Protein AF-A0A3D1P2K5-F1 (afdb_monomer_lite)

Secondary structure (DSSP, 8-state):
-HHHHHHHHHHHHHHHHHHHHHHHHHHHHHHHT-S-TTGGGSHHHHHHHHHHHHHHHHHHHHHHHHHHHHTS-TT-HHHHHHHHHHHHHHHHHHHHHHHHHHHHHHHHTT--------EEEEEE-TTSPEEEEEESS-S-EEEEEEETTEEEEPEEETTEEEEEEE---SSS-GGGPEEEEEETTSPEEE---------TT-S---------S----------PPP-------

Sequence (233 aa):
MANLKEAVKLTAGSVLTVGIAGFIGIFLYKFAQNPDLAWLSGIEPGRALLMVVIVAATVGYGGILLNRAMGVETGKADEFEKQFRMGREIFLVFTGICGTVVGFYFGTSSQAPSNTAVGVTTTVAADGAIAATLAGGTPPYKVELIKGSVRLPFVANPNDASQFTLAADGKHCPTDYGFEVTGADGKKYAAAAPRLSLPDDHKWKCPELPAVAGSSSPTPSGQAAPGNGAARQ

Foldseek 3Di:
DVVVVLVVLVVVLVCVLCVLVVVVVVVVVVVVPPPVCVVVVDLVVVLVVLVVVVVSVLCNLVSVLVSVLSNPPPDCPVVNVVVVVVSVVVSVVVVVVSVVVNCVSVVVVVPPPPLPQFEWDWDQDPQRKIKIFTDDDDDDKWKWWDDPPDTFTWDADPVDNRITIGHDPLPDDSQRTAIWMAHPVRDTRRHPDDRDDDDPNYSHPDDDDPPPPDDPDPDDDDDDDDDDDDDDD

Radius of gyration: 36.4 Å; chains: 1; bounding box: 80×92×91 Å

pLDDT: mean 70.5, std 13.31, range [42.19, 92.31]

Structure (mmCIF, N/CA/C/O backbone):
data_AF-A0A3D1P2K5-F1
#
_entry.id   AF-A0A3D1P2K5-F1
#
loop_
_atom_site.group_PDB
_atom_site.id
_atom_site.type_symbol
_atom_site.label_atom_id
_atom_site.label_alt_id
_atom_site.label_comp_id
_atom_site.label_asym_id
_atom_site.label_entity_id
_atom_site.label_seq_id
_atom_site.pdbx_PDB_ins_code
_atom_site.Cartn_x
_atom_site.Cartn_y
_atom_site.Cartn_z
_atom_site.occupancy
_atom_site.B_iso_or_equiv
_atom_site.auth_seq_id
_atom_site.auth_comp_id
_atom_site.auth_asym_id
_atom_site.auth_atom_id
_atom_site.pdbx_PDB_model_num
ATOM 1 N N . MET A 1 1 ? -21.184 23.618 56.720 1.00 52.69 1 MET A N 1
ATOM 2 C CA . MET A 1 1 ? -20.179 22.951 55.855 1.00 52.69 1 MET A CA 1
ATOM 3 C C . MET A 1 1 ? -20.773 21.978 54.825 1.00 52.69 1 MET A C 1
ATOM 5 O O . MET A 1 1 ? -20.074 21.672 53.870 1.00 52.69 1 MET A O 1
ATOM 9 N N . ALA A 1 2 ? -22.031 21.523 54.947 1.00 54.88 2 ALA A N 1
ATOM 10 C CA . ALA A 1 2 ? -22.657 20.625 53.961 1.00 54.88 2 ALA A CA 1
ATOM 11 C C . ALA A 1 2 ? -22.854 21.269 52.567 1.00 54.88 2 ALA A C 1
ATOM 13 O O . ALA A 1 2 ? -22.497 20.666 51.563 1.00 54.88 2 ALA A O 1
ATOM 14 N N . ASN A 1 3 ? -23.275 22.538 52.507 1.00 51.69 3 ASN A N 1
ATOM 15 C CA . ASN A 1 3 ? -23.547 23.241 51.240 1.00 51.69 3 ASN A CA 1
ATOM 16 C C . ASN A 1 3 ? -22.309 23.500 50.354 1.00 51.69 3 ASN A C 1
ATOM 18 O O . ASN A 1 3 ? -22.445 23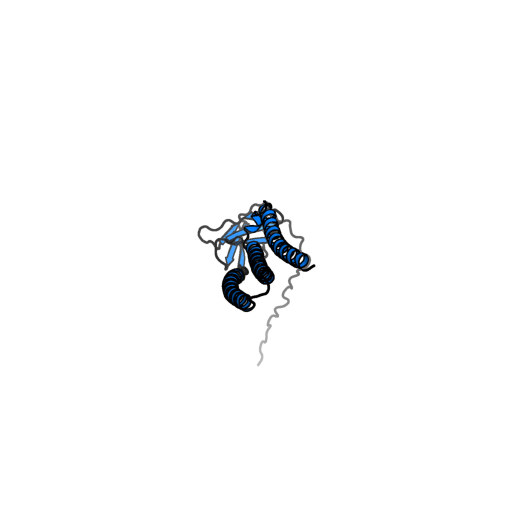.693 49.152 1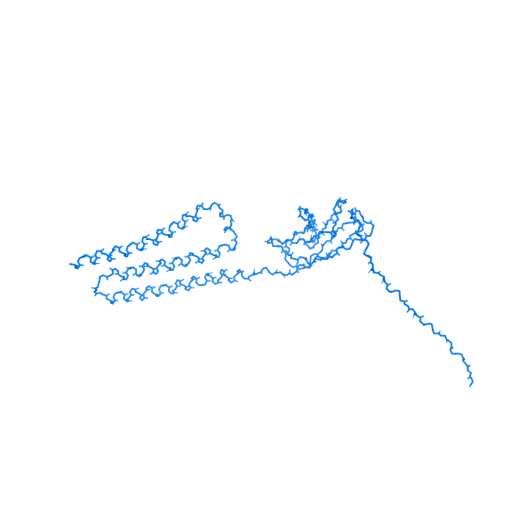.00 51.69 3 ASN A O 1
ATOM 22 N N . LEU A 1 4 ? -21.093 23.486 50.918 1.00 49.22 4 LEU A N 1
ATOM 23 C CA . LEU A 1 4 ? -19.865 23.721 50.145 1.00 49.22 4 LEU A CA 1
ATOM 24 C C . LEU A 1 4 ? -19.388 22.450 49.417 1.00 49.22 4 LEU A C 1
ATOM 26 O O . LEU A 1 4 ? -18.806 22.541 48.342 1.00 49.22 4 LEU A O 1
ATOM 30 N N . LYS A 1 5 ? -19.652 21.257 49.972 1.00 52.34 5 LYS A N 1
ATOM 31 C CA . LYS A 1 5 ? -19.280 19.980 49.335 1.00 52.34 5 LYS A CA 1
ATOM 32 C C . LYS A 1 5 ? -20.169 19.651 48.130 1.00 52.34 5 LYS A C 1
ATOM 34 O O . LYS A 1 5 ? -19.660 19.124 47.144 1.00 52.34 5 LYS A O 1
ATOM 39 N N . GLU A 1 6 ? -21.451 20.002 48.201 1.00 51.59 6 GLU A N 1
ATOM 40 C CA . GLU A 1 6 ? -22.427 19.851 47.108 1.00 51.59 6 GLU A CA 1
ATOM 41 C C . GLU A 1 6 ? -22.067 20.749 45.908 1.00 51.59 6 GLU A C 1
ATOM 43 O O . GLU A 1 6 ? -21.964 20.278 44.774 1.00 51.59 6 GLU A O 1
ATOM 48 N N . ALA A 1 7 ? -21.731 22.020 46.162 1.00 52.06 7 ALA A N 1
ATOM 49 C CA . ALA A 1 7 ? -21.345 22.972 45.116 1.00 52.06 7 ALA A CA 1
ATOM 50 C C . ALA A 1 7 ? -20.046 22.586 44.374 1.00 52.06 7 ALA A C 1
ATOM 52 O O . ALA A 1 7 ? -19.918 22.830 43.171 1.00 52.06 7 ALA A O 1
ATOM 53 N N . VAL A 1 8 ? -19.091 21.950 45.065 1.00 53.56 8 VAL A N 1
ATOM 54 C CA . VAL A 1 8 ? -17.814 21.497 44.477 1.00 53.56 8 VAL A CA 1
ATOM 55 C C . VAL A 1 8 ? -17.981 20.220 43.641 1.00 53.56 8 VAL A C 1
ATOM 57 O O . VAL A 1 8 ? -17.338 20.078 42.600 1.00 53.56 8 VAL A O 1
ATOM 60 N N . LYS A 1 9 ? -18.871 19.297 44.033 1.00 54.25 9 LYS A N 1
ATOM 61 C CA . LYS A 1 9 ? -19.170 18.093 43.233 1.00 54.25 9 LYS A CA 1
ATOM 62 C C . LYS A 1 9 ? -19.862 18.432 41.911 1.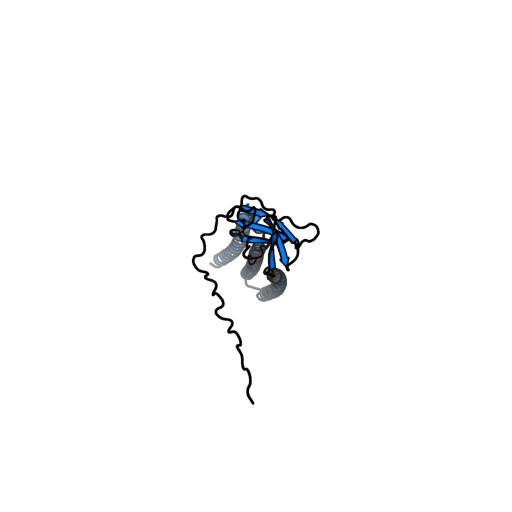00 54.25 9 LYS A C 1
ATOM 64 O O . LYS A 1 9 ? -19.517 17.848 40.883 1.00 54.25 9 LYS A O 1
ATOM 69 N N . LEU A 1 10 ? -20.780 19.402 41.922 1.00 50.09 10 LEU A N 1
ATOM 70 C CA . LEU A 1 10 ? -21.515 19.818 40.724 1.00 50.09 10 LEU A CA 1
ATOM 71 C C . LEU A 1 10 ? -20.614 20.523 39.691 1.00 50.09 10 LEU A C 1
ATOM 73 O O . LEU A 1 10 ? -20.809 20.371 38.483 1.00 50.09 10 LEU A O 1
ATOM 77 N N . THR A 1 11 ? -19.601 21.260 40.156 1.00 54.00 11 THR A N 1
ATOM 78 C CA . THR A 1 11 ? -18.624 21.954 39.299 1.00 54.00 11 THR A CA 1
ATOM 79 C C . THR A 1 11 ? -17.540 21.016 38.766 1.00 54.00 11 THR A C 1
ATOM 81 O O . THR A 1 11 ? -17.179 21.111 37.597 1.00 54.00 11 THR A O 1
ATOM 84 N N . ALA A 1 12 ? -17.060 20.051 39.555 1.00 55.34 12 ALA A N 1
ATOM 85 C CA . ALA A 1 12 ? -16.016 19.125 39.106 1.00 55.34 12 ALA A CA 1
ATOM 86 C C . ALA A 1 12 ? -16.468 18.213 37.946 1.00 55.34 12 ALA A C 1
ATOM 88 O O . ALA A 1 12 ? -15.723 18.006 36.986 1.00 55.34 12 ALA A O 1
ATOM 89 N N . GLY A 1 13 ? -17.703 17.702 37.997 1.00 54.81 13 GLY A N 1
ATOM 90 C CA . GLY A 1 13 ? -18.240 16.828 36.949 1.00 54.81 13 GLY A CA 1
ATOM 91 C C . GLY A 1 13 ? -18.506 17.545 35.619 1.00 54.81 13 GLY A C 1
ATOM 92 O O . GLY A 1 13 ? -18.198 17.049 34.529 1.00 54.81 13 GLY A O 1
ATOM 93 N N 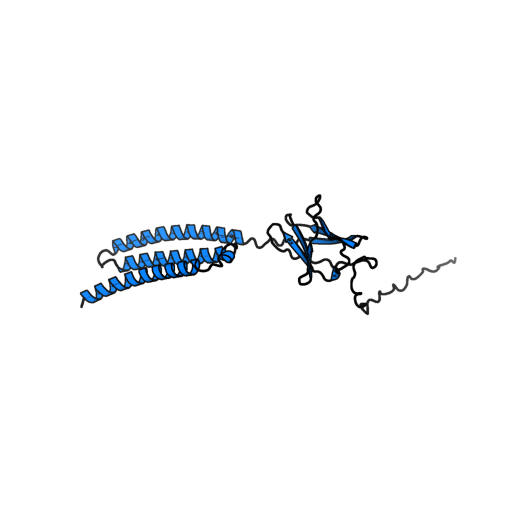. SER A 1 14 ? -19.038 18.765 35.690 1.00 58.34 14 SER A N 1
ATOM 94 C CA . SER A 1 14 ? -19.294 19.596 34.510 1.00 58.34 14 SER A CA 1
ATOM 95 C C . SER A 1 14 ? -17.992 20.081 33.855 1.00 58.34 14 SER A C 1
ATOM 97 O O . SER A 1 14 ? -17.887 20.040 32.628 1.00 58.34 14 SER A O 1
ATOM 99 N N . VAL A 1 15 ? -16.954 20.404 34.638 1.00 66.12 15 VAL A N 1
ATOM 100 C CA . VAL A 1 15 ? -15.623 20.778 34.120 1.00 66.12 15 VAL A CA 1
ATOM 101 C C . VAL A 1 15 ? -14.952 19.633 33.354 1.00 66.12 15 VAL A C 1
ATOM 103 O O . VAL A 1 15 ? -14.381 19.875 32.293 1.00 66.12 15 VAL A O 1
ATOM 106 N N . LEU A 1 16 ? -15.062 18.382 33.818 1.00 65.31 16 LEU A N 1
ATOM 107 C CA . LEU A 1 16 ? -14.477 17.231 33.115 1.00 65.31 16 LEU A CA 1
ATOM 108 C C . LEU A 1 16 ? -15.127 17.009 31.738 1.00 65.31 16 LEU A C 1
ATOM 110 O O . LEU A 1 16 ? -14.442 16.776 30.744 1.00 65.31 16 LEU A O 1
ATOM 114 N N . THR A 1 17 ? -16.454 17.122 31.669 1.00 63.91 17 THR A N 1
ATOM 115 C CA . THR A 1 17 ? -17.205 16.878 30.426 1.00 63.91 17 THR A CA 1
ATOM 116 C C . THR A 1 17 ? -16.941 17.974 29.395 1.00 63.91 17 THR A C 1
ATOM 118 O O . THR A 1 17 ? -16.701 17.683 28.223 1.00 63.91 17 THR A O 1
ATOM 121 N N . VAL A 1 18 ? -16.913 19.235 29.841 1.00 72.38 18 VAL A N 1
ATOM 122 C CA . VAL A 1 18 ? -16.557 20.386 28.999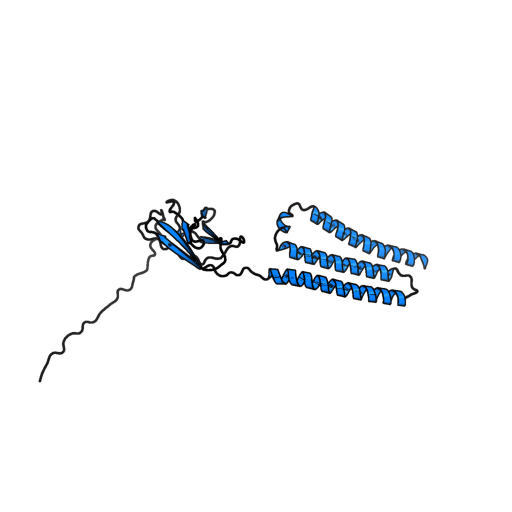 1.00 72.38 18 VAL A CA 1
ATOM 123 C C . VAL A 1 18 ? -15.087 20.315 28.573 1.00 72.38 18 VAL A C 1
ATOM 125 O O . VAL A 1 18 ? -14.775 20.626 27.428 1.00 72.38 18 VAL A O 1
ATOM 128 N N . GLY A 1 19 ? -14.195 19.833 29.443 1.00 75.94 19 GLY A N 1
ATOM 129 C CA . GLY A 1 19 ? -12.784 19.615 29.125 1.00 75.94 19 GLY A CA 1
ATOM 130 C C . GLY A 1 19 ? -12.569 18.566 28.033 1.00 75.94 19 GLY A C 1
ATOM 131 O O . GLY A 1 19 ? -11.823 18.817 27.091 1.00 75.94 19 GLY A O 1
ATOM 132 N N . ILE A 1 20 ? -13.259 17.423 28.103 1.00 71.50 20 ILE A N 1
ATOM 133 C CA . ILE A 1 20 ? -13.164 16.362 27.083 1.00 71.50 20 ILE A CA 1
ATOM 134 C C . ILE A 1 20 ? -13.773 16.827 25.755 1.00 71.50 20 ILE A C 1
ATOM 136 O O . ILE A 1 20 ? -13.149 16.665 24.707 1.00 71.50 20 ILE A O 1
ATOM 140 N N . ALA A 1 21 ? -14.956 17.448 25.782 1.00 71.50 21 ALA A N 1
ATOM 141 C CA . ALA A 1 21 ? -15.586 17.988 24.577 1.00 71.50 21 ALA A CA 1
ATOM 142 C C . ALA A 1 21 ? -14.734 19.100 23.937 1.00 71.50 21 ALA A C 1
ATOM 144 O O . ALA A 1 21 ? -14.570 19.131 22.718 1.00 71.50 21 ALA A O 1
ATOM 145 N N . GLY A 1 22 ? -14.131 19.964 24.759 1.00 78.06 22 GLY A N 1
ATOM 146 C CA . GLY A 1 22 ? -13.189 20.990 24.323 1.00 78.06 22 GLY A CA 1
ATOM 147 C C . GLY A 1 22 ? -11.914 20.397 23.729 1.00 78.06 22 GLY A C 1
ATOM 148 O O . GLY A 1 22 ? -11.473 20.843 22.677 1.00 78.06 22 GLY A O 1
ATOM 149 N N . PHE A 1 23 ? -11.354 19.348 24.337 1.00 77.56 23 PHE A N 1
ATOM 150 C CA . PHE A 1 23 ? -10.175 18.658 23.816 1.00 77.56 23 PHE A CA 1
ATOM 151 C C . PHE A 1 23 ? -10.455 17.993 22.465 1.00 77.56 23 PHE A C 1
ATOM 153 O O . PHE A 1 23 ? -9.679 18.169 21.530 1.00 77.56 23 PHE A O 1
ATOM 160 N N . ILE A 1 24 ? -11.588 17.297 22.329 1.00 75.75 24 ILE A N 1
ATOM 161 C CA . ILE A 1 24 ? -12.019 16.695 21.059 1.00 75.75 24 ILE A CA 1
ATOM 162 C C . ILE A 1 24 ? -12.255 17.785 20.007 1.00 75.75 24 ILE A C 1
ATOM 164 O O . ILE A 1 24 ? -11.787 17.653 18.880 1.00 75.75 24 ILE A O 1
ATOM 168 N N . GLY A 1 25 ? -12.916 18.886 20.369 1.00 76.00 25 GLY A N 1
ATOM 169 C CA . GLY A 1 25 ? -13.145 20.019 19.471 1.00 76.00 25 GLY A CA 1
ATOM 170 C C . GLY A 1 25 ? -11.847 20.685 19.006 1.00 76.00 25 GLY A C 1
ATOM 171 O O . GLY A 1 25 ? -11.681 20.931 17.815 1.00 76.00 25 GLY A O 1
ATOM 172 N N . ILE A 1 26 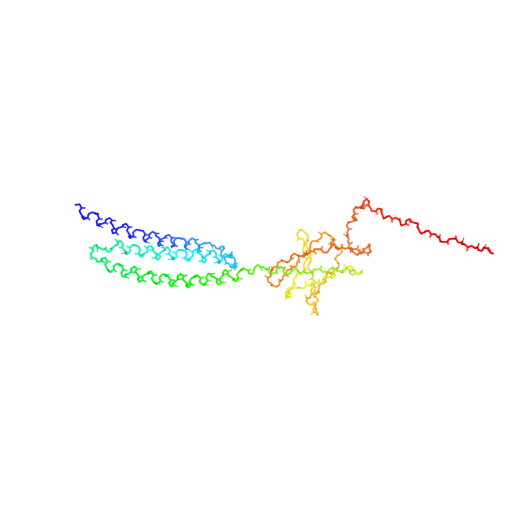? -10.894 20.918 19.913 1.00 78.56 26 ILE A N 1
ATOM 173 C CA . ILE A 1 26 ? -9.572 21.481 19.593 1.00 78.56 26 ILE A CA 1
ATOM 174 C C . ILE A 1 26 ? -8.765 20.507 18.735 1.00 78.56 26 ILE A C 1
ATOM 176 O O . ILE A 1 26 ? -8.124 20.936 17.778 1.00 78.56 26 ILE A O 1
ATOM 180 N N . PHE A 1 27 ? -8.809 19.210 19.041 1.00 76.81 27 PHE A N 1
ATOM 181 C CA . PHE A 1 27 ? -8.139 18.180 18.257 1.00 76.81 27 PHE A CA 1
ATOM 182 C C . PHE A 1 27 ? -8.695 18.127 16.832 1.00 76.81 27 PHE A C 1
ATOM 184 O O . PHE A 1 27 ? -7.922 18.210 15.884 1.00 76.81 27 PHE A O 1
ATOM 191 N N . LEU A 1 28 ? -10.021 18.094 16.668 1.00 75.12 28 LEU A N 1
ATOM 192 C CA . LEU A 1 28 ? -10.678 18.130 15.358 1.00 75.12 28 LEU A CA 1
ATOM 193 C C . LEU A 1 28 ? -10.409 19.440 14.608 1.00 75.12 28 LEU A C 1
ATOM 195 O O . LEU A 1 28 ? -10.180 19.412 13.404 1.00 75.12 28 LEU A O 1
ATOM 199 N N . TYR A 1 29 ? -10.376 20.577 15.305 1.00 74.38 29 TYR A N 1
ATOM 200 C CA . TYR A 1 29 ? -10.064 21.875 14.707 1.00 74.38 29 TYR A CA 1
ATOM 201 C C . TYR A 1 29 ? -8.612 21.948 14.223 1.00 74.38 29 TYR A C 1
ATOM 203 O O . TYR A 1 29 ? -8.352 22.346 13.090 1.00 74.38 29 TYR A O 1
ATOM 211 N N . LYS A 1 30 ? -7.652 21.507 15.045 1.00 75.50 30 LYS A N 1
ATOM 212 C CA . LYS A 1 30 ? -6.236 21.420 14.661 1.00 75.50 30 LYS A CA 1
ATOM 213 C C . LYS A 1 30 ? -6.009 20.397 13.556 1.00 75.50 30 LYS A C 1
ATOM 215 O O . LYS A 1 30 ? -5.181 20.637 12.687 1.00 75.50 30 LYS A O 1
ATOM 220 N N . PHE A 1 31 ? -6.765 19.305 13.557 1.00 66.44 31 PHE A N 1
ATOM 221 C CA . PHE A 1 31 ? -6.749 18.307 12.496 1.00 66.44 31 PHE A CA 1
ATOM 222 C C . PHE A 1 31 ? -7.282 18.877 11.171 1.00 66.44 31 PHE A C 1
ATOM 224 O O . PHE A 1 31 ? -6.634 18.710 10.143 1.00 66.44 31 PHE A O 1
ATOM 231 N N . ALA A 1 32 ? -8.391 19.625 11.199 1.00 69.88 32 ALA A N 1
ATOM 232 C CA . ALA A 1 32 ? -8.987 20.270 10.025 1.00 69.88 32 ALA A CA 1
ATOM 233 C C . ALA A 1 32 ? -8.145 21.427 9.455 1.00 69.88 32 ALA A C 1
ATOM 235 O O . ALA A 1 32 ? -8.248 21.736 8.272 1.00 69.88 32 ALA A O 1
ATOM 236 N N . GLN A 1 33 ? -7.314 22.070 10.282 1.00 74.88 33 GLN A N 1
ATOM 237 C CA . GLN A 1 33 ? -6.437 23.164 9.859 1.00 74.88 33 GLN A CA 1
ATOM 238 C C . GLN A 1 33 ? -5.140 22.716 9.175 1.00 74.88 33 GLN A C 1
ATOM 240 O O . GLN A 1 33 ? -4.414 23.582 8.697 1.00 74.88 33 GLN A O 1
ATOM 245 N N . ASN A 1 34 ? -4.825 21.419 9.112 1.00 67.25 34 ASN A N 1
ATOM 246 C CA . ASN A 1 34 ? -3.667 20.952 8.351 1.00 67.25 34 ASN A CA 1
ATOM 247 C C . ASN A 1 34 ? -4.055 20.834 6.864 1.00 67.25 34 ASN A C 1
ATOM 249 O O . ASN A 1 34 ? -4.796 19.916 6.514 1.00 67.25 34 ASN A O 1
ATOM 253 N N . PRO A 1 35 ? -3.568 21.720 5.970 1.00 57.91 35 PRO A N 1
ATOM 254 C CA . PRO A 1 35 ? -3.908 21.689 4.544 1.00 57.91 35 PRO A CA 1
ATOM 255 C C . PRO A 1 35 ? -3.299 20.488 3.801 1.00 57.91 35 PRO A C 1
ATOM 257 O O . PRO A 1 35 ? -3.630 20.252 2.644 1.00 57.91 35 PRO A O 1
ATOM 260 N N . ASP A 1 36 ? -2.457 19.694 4.468 1.00 56.62 36 ASP A N 1
ATOM 261 C CA . ASP A 1 36 ? -1.810 18.493 3.931 1.00 56.62 36 ASP A CA 1
ATOM 262 C C . ASP A 1 36 ? -2.690 17.228 4.062 1.00 56.62 36 ASP A C 1
ATOM 264 O O . ASP A 1 36 ? -2.233 16.105 4.281 1.00 56.62 36 ASP A O 1
ATOM 268 N N . LEU A 1 37 ? -4.008 17.405 3.918 1.00 57.72 37 LEU A N 1
ATOM 269 C CA . LEU A 1 37 ? -5.004 16.327 3.844 1.00 57.72 37 LEU A CA 1
ATOM 270 C C . LEU A 1 37 ? -4.815 15.425 2.610 1.00 57.72 37 LEU A C 1
ATOM 272 O O . LEU A 1 37 ? -5.456 14.380 2.513 1.00 57.72 37 LEU A O 1
ATOM 276 N N . ALA A 1 38 ? -3.910 15.785 1.695 1.00 53.59 38 ALA A N 1
ATOM 277 C CA . ALA A 1 38 ? -3.489 14.938 0.586 1.00 53.59 38 ALA A CA 1
ATOM 278 C C . ALA A 1 38 ? -2.929 13.591 1.079 1.00 53.59 38 ALA A C 1
ATOM 280 O O . ALA A 1 38 ? -3.233 12.553 0.491 1.00 53.59 38 ALA A O 1
ATOM 281 N N . TRP A 1 39 ? -2.218 13.582 2.214 1.00 53.34 39 TRP A N 1
ATOM 282 C CA . TRP A 1 39 ? -1.738 12.356 2.860 1.00 53.34 39 TRP A CA 1
ATOM 283 C C . TRP A 1 39 ? -2.890 11.437 3.308 1.00 53.34 39 TRP A C 1
ATOM 285 O O . TRP A 1 39 ? -2.773 10.225 3.191 1.00 53.34 39 TRP A O 1
ATOM 295 N N . LEU A 1 40 ? -4.040 11.982 3.726 1.00 50.53 40 LEU A N 1
ATOM 296 C CA . LEU A 1 40 ? -5.208 11.218 4.200 1.00 50.53 40 LEU A CA 1
ATOM 297 C C . LEU A 1 40 ? -6.022 10.539 3.088 1.00 50.53 40 LEU A C 1
ATOM 299 O O . LEU A 1 40 ? -6.884 9.718 3.391 1.00 50.53 40 LEU A O 1
ATOM 303 N N . SER A 1 41 ? -5.751 10.856 1.819 1.00 52.22 41 SER A N 1
ATOM 304 C CA . SER A 1 41 ? -6.366 10.166 0.675 1.00 52.22 41 SER A CA 1
ATOM 305 C C . SER A 1 41 ? -5.749 8.789 0.393 1.00 52.22 41 SER A C 1
ATOM 307 O O . SER A 1 41 ? -6.320 7.996 -0.356 1.00 52.22 41 SER A O 1
ATOM 309 N N . GLY A 1 42 ? -4.608 8.478 1.021 1.00 55.78 42 GLY A N 1
ATOM 310 C CA . GLY A 1 42 ? -4.043 7.134 1.031 1.00 55.78 42 GLY A CA 1
ATOM 311 C C . GLY A 1 42 ? -4.880 6.175 1.883 1.00 55.78 42 GLY A C 1
ATOM 312 O O . GLY A 1 42 ? -5.395 6.538 2.941 1.00 55.78 42 GLY A O 1
ATOM 313 N N . ILE A 1 43 ? -4.987 4.921 1.444 1.00 56.66 43 ILE A N 1
ATOM 314 C CA . ILE A 1 43 ? -5.740 3.863 2.140 1.00 56.66 43 ILE A CA 1
ATOM 315 C C . ILE A 1 43 ? -5.112 3.544 3.518 1.00 56.66 43 ILE A C 1
ATOM 317 O O . ILE A 1 43 ? -5.828 3.192 4.454 1.00 56.66 43 ILE A O 1
ATOM 321 N N . GLU A 1 44 ? -3.799 3.747 3.690 1.00 60.28 44 GLU A N 1
ATOM 322 C CA . GLU A 1 44 ? -3.079 3.564 4.961 1.00 60.28 44 GLU A CA 1
ATOM 323 C C . GLU A 1 44 ? -3.519 4.508 6.112 1.00 60.28 44 GLU A C 1
ATOM 325 O O . GLU A 1 44 ? -3.859 4.009 7.191 1.00 60.28 44 GLU A O 1
ATOM 330 N N . PRO A 1 45 ? -3.512 5.851 5.965 1.00 59.06 45 PRO A N 1
ATOM 331 C CA . PRO A 1 45 ? -3.806 6.768 7.076 1.00 59.06 45 PRO A CA 1
ATOM 332 C C . PRO A 1 45 ? -5.268 6.796 7.536 1.00 59.06 45 PRO A C 1
ATOM 334 O O . PRO A 1 45 ? -5.527 7.119 8.700 1.00 59.06 45 PRO A O 1
ATOM 337 N N . GLY A 1 46 ? -6.221 6.387 6.691 1.00 64.94 46 GLY A N 1
ATOM 338 C CA . GLY A 1 46 ? -7.622 6.219 7.097 1.00 64.94 46 GLY A CA 1
ATOM 339 C C . GLY A 1 46 ? -7.794 5.237 8.266 1.00 64.94 46 GLY A C 1
ATOM 340 O O . GLY A 1 46 ? -8.661 5.425 9.120 1.00 64.94 46 GLY A O 1
ATOM 341 N N . ARG A 1 47 ? -6.898 4.246 8.376 1.00 67.88 47 ARG A N 1
ATOM 342 C CA . ARG A 1 47 ? -6.910 3.202 9.411 1.00 67.88 47 ARG A CA 1
ATOM 343 C C . ARG A 1 47 ? -6.633 3.736 10.809 1.00 67.88 47 ARG A C 1
ATOM 345 O O . ARG A 1 47 ? -7.333 3.389 11.762 1.00 67.88 47 ARG A O 1
ATOM 352 N N . ALA A 1 48 ? -5.608 4.577 10.931 1.00 67.69 48 ALA A N 1
ATOM 353 C CA . ALA A 1 48 ? -5.230 5.180 12.202 1.00 67.69 48 ALA A CA 1
ATOM 354 C C . ALA A 1 48 ? -6.303 6.171 12.670 1.00 67.69 48 ALA A C 1
ATOM 356 O O . ALA A 1 48 ? -6.656 6.187 13.848 1.00 67.69 48 ALA A O 1
ATOM 357 N N . LEU A 1 49 ? -6.880 6.935 11.738 1.00 69.75 49 LEU A N 1
ATOM 358 C CA . LEU A 1 49 ? -7.948 7.881 12.042 1.00 69.75 49 LEU A CA 1
ATOM 359 C C . LEU A 1 49 ? -9.206 7.175 12.565 1.00 69.75 49 LEU A C 1
ATOM 361 O O . LEU A 1 49 ? -9.770 7.600 13.571 1.00 69.75 49 LEU A O 1
ATOM 365 N N . LEU A 1 50 ? -9.616 6.071 11.932 1.00 72.88 50 LEU A N 1
ATOM 366 C CA . LEU A 1 50 ? -10.796 5.305 12.341 1.00 72.88 50 LEU A CA 1
ATOM 367 C C . LEU A 1 50 ? -10.624 4.743 13.764 1.00 72.88 50 LEU A C 1
ATOM 369 O O . LEU A 1 50 ? -11.530 4.862 14.590 1.00 72.88 50 LEU A O 1
ATOM 373 N N . MET A 1 51 ? -9.432 4.233 14.095 1.00 75.25 51 MET A N 1
ATOM 374 C CA . MET A 1 51 ? -9.108 3.800 15.460 1.00 75.25 51 MET A CA 1
ATOM 375 C C . MET A 1 51 ? -9.168 4.942 16.475 1.00 75.25 51 MET A C 1
ATOM 377 O O . MET A 1 51 ? -9.768 4.786 17.538 1.00 75.25 51 MET A O 1
ATOM 381 N N . VAL A 1 52 ? -8.599 6.104 16.148 1.00 73.81 52 VAL A N 1
ATOM 382 C CA . VAL A 1 52 ? -8.629 7.277 17.034 1.00 73.81 52 VAL A CA 1
ATOM 383 C C . VAL A 1 52 ? -10.065 7.745 17.280 1.00 73.81 52 VAL A C 1
ATOM 385 O O . VAL A 1 52 ? -10.427 8.008 18.426 1.00 73.81 52 VAL A O 1
ATOM 388 N N . VAL A 1 53 ? -10.904 7.795 16.242 1.00 75.25 53 VAL A N 1
ATOM 389 C CA . VAL A 1 53 ? -12.313 8.203 16.360 1.00 75.25 53 VAL A CA 1
ATOM 390 C C . VAL A 1 53 ? -13.104 7.225 17.227 1.00 75.25 53 VAL A C 1
ATOM 392 O O . VAL A 1 53 ? -13.842 7.665 18.109 1.00 75.25 53 VAL A O 1
ATOM 395 N N . ILE A 1 54 ? -12.926 5.913 17.038 1.00 77.06 54 ILE A N 1
ATOM 396 C CA . ILE A 1 54 ? -13.604 4.907 17.866 1.00 77.06 54 ILE A CA 1
ATOM 397 C C . ILE A 1 54 ? -13.165 5.034 19.324 1.00 77.06 54 ILE A C 1
ATOM 399 O O . ILE A 1 54 ? -14.019 5.115 20.205 1.00 77.06 54 ILE A O 1
ATOM 403 N N . VAL A 1 55 ? -11.862 5.101 19.608 1.00 80.19 55 VAL A N 1
ATOM 404 C CA . VAL A 1 55 ? -11.357 5.236 20.985 1.00 80.19 55 VAL A CA 1
ATOM 405 C C . VAL A 1 55 ? -11.881 6.519 21.634 1.00 80.19 55 VAL A C 1
ATOM 407 O O . VAL A 1 55 ? -12.390 6.469 22.753 1.00 80.19 55 VAL A O 1
ATOM 410 N N . ALA A 1 56 ? -11.843 7.648 20.921 1.00 73.56 56 ALA A N 1
ATOM 411 C CA . ALA A 1 56 ? -12.353 8.924 21.418 1.00 73.56 56 ALA A CA 1
ATOM 412 C C . ALA A 1 56 ? -13.862 8.877 21.708 1.00 73.56 56 ALA A C 1
ATOM 414 O O . ALA A 1 56 ? -14.295 9.351 22.758 1.00 73.56 56 ALA A O 1
ATOM 415 N N . ALA A 1 57 ? -14.660 8.263 20.830 1.00 76.56 57 ALA A N 1
ATOM 416 C CA . ALA A 1 57 ? -16.095 8.091 21.044 1.00 76.56 57 ALA A CA 1
ATOM 417 C C . ALA A 1 57 ? -16.385 7.190 22.255 1.00 76.56 57 ALA A C 1
ATOM 419 O O . ALA A 1 57 ? -17.240 7.512 23.078 1.00 76.56 57 ALA A O 1
ATOM 420 N N . THR A 1 58 ? -15.630 6.100 22.403 1.00 77.00 58 THR A N 1
ATOM 421 C CA . THR A 1 58 ? -15.761 5.142 23.511 1.00 77.00 58 THR A CA 1
ATOM 422 C C . THR A 1 58 ? -15.451 5.809 24.856 1.00 77.00 58 THR A C 1
ATOM 424 O O . THR A 1 58 ? -16.228 5.698 25.805 1.00 77.00 58 THR A O 1
ATOM 427 N N . VAL A 1 59 ? -14.343 6.555 24.930 1.00 77.88 59 VAL A N 1
ATOM 428 C CA . VAL A 1 59 ? -13.924 7.288 26.135 1.00 77.88 59 VAL A CA 1
ATOM 429 C C . VAL A 1 59 ? -14.878 8.442 26.440 1.00 77.88 59 VAL A C 1
ATOM 431 O O . VAL A 1 59 ? -15.269 8.619 27.592 1.00 77.88 59 VAL A O 1
ATOM 434 N N . GLY A 1 60 ? -15.300 9.200 25.424 1.00 76.06 60 GLY A N 1
ATOM 435 C CA . GLY A 1 60 ? -16.243 10.306 25.586 1.00 76.06 60 GLY A CA 1
ATOM 436 C C . GLY A 1 60 ? -17.597 9.834 26.111 1.00 76.06 60 GLY A C 1
ATOM 437 O O . GLY A 1 60 ? -18.099 10.366 27.101 1.00 76.06 60 GLY A O 1
ATOM 438 N N . TYR A 1 61 ? -18.163 8.788 25.507 1.00 74.06 61 TYR A N 1
ATOM 439 C CA . TYR A 1 61 ? -19.450 8.237 25.925 1.00 74.06 61 TYR A CA 1
ATOM 440 C C . TYR A 1 61 ? -19.376 7.605 27.322 1.00 74.06 61 TYR A C 1
ATOM 442 O O . TYR A 1 61 ? -20.237 7.861 28.165 1.00 74.06 61 TYR A O 1
ATOM 450 N N . GLY A 1 62 ? -18.308 6.851 27.613 1.00 72.88 62 GLY A N 1
ATOM 451 C CA . GLY A 1 62 ? -18.062 6.294 28.946 1.00 72.88 62 GLY A CA 1
ATOM 452 C C . GLY A 1 62 ? -17.891 7.374 30.020 1.00 72.88 62 GLY A C 1
ATOM 453 O O . GLY A 1 62 ? -18.457 7.264 31.108 1.00 72.88 62 GLY A O 1
ATOM 454 N N . GLY A 1 63 ? -17.184 8.460 29.696 1.00 72.62 63 GLY A N 1
ATOM 455 C CA . GLY A 1 63 ? -17.005 9.610 30.581 1.00 72.62 63 GLY A CA 1
ATOM 456 C C . GLY A 1 63 ? -18.316 10.336 30.891 1.00 72.62 63 GLY A C 1
ATOM 457 O O . GLY A 1 63 ? -18.573 10.667 32.048 1.00 72.62 63 GLY A O 1
ATOM 458 N N . ILE A 1 64 ? -19.184 10.523 29.891 1.00 72.81 64 ILE A N 1
ATOM 459 C CA . ILE A 1 64 ? -20.509 11.135 30.080 1.00 72.81 64 ILE A CA 1
ATOM 460 C C . ILE A 1 64 ? -21.378 10.278 31.009 1.00 72.81 64 ILE A C 1
ATOM 462 O O . ILE A 1 64 ? -22.029 10.819 31.904 1.00 72.81 64 ILE A O 1
ATOM 466 N N . LEU A 1 65 ? -21.367 8.951 30.843 1.00 71.25 65 LEU A N 1
ATOM 467 C CA . LEU A 1 65 ? -22.130 8.037 31.699 1.00 71.25 65 LEU A CA 1
ATOM 468 C C . LEU A 1 65 ? -21.641 8.062 33.153 1.00 71.25 65 LEU A C 1
ATOM 470 O O . LEU A 1 65 ? -22.460 8.137 34.069 1.00 71.25 65 LEU A O 1
ATOM 474 N N . LEU A 1 66 ? -20.323 8.064 33.371 1.00 70.00 66 LEU A N 1
ATOM 475 C CA . LEU A 1 66 ? -19.729 8.168 34.708 1.00 70.00 66 LEU A CA 1
ATOM 476 C C . LEU A 1 66 ? -20.037 9.512 35.371 1.00 70.00 66 LEU A C 1
ATOM 478 O O . LEU A 1 66 ? -20.347 9.561 36.559 1.00 70.00 66 LEU A O 1
ATOM 482 N N . ASN A 1 67 ? -20.001 10.604 34.608 1.00 65.81 67 ASN A N 1
ATOM 483 C CA . ASN A 1 67 ? -20.339 11.911 35.148 1.00 65.81 67 ASN A CA 1
ATOM 484 C C . ASN A 1 67 ? -21.821 11.996 35.545 1.00 65.81 67 ASN A C 1
ATOM 486 O O . ASN A 1 67 ? -22.155 12.501 36.616 1.00 65.81 67 ASN A O 1
ATOM 490 N N . ARG A 1 68 ? -22.715 11.429 34.723 1.00 65.50 68 ARG A N 1
ATOM 491 C CA . ARG A 1 68 ? -24.140 11.357 35.058 1.00 65.50 68 ARG A CA 1
ATOM 492 C C . ARG A 1 68 ? -24.390 10.502 36.298 1.00 65.50 68 ARG A C 1
ATOM 494 O O . ARG A 1 68 ? -25.199 10.890 37.126 1.00 65.50 68 ARG A O 1
ATOM 501 N N . ALA A 1 69 ? -23.660 9.400 36.451 1.00 63.69 69 ALA A N 1
ATOM 502 C CA . ALA A 1 69 ? -23.734 8.528 37.620 1.00 63.69 69 ALA A CA 1
ATOM 503 C C . ALA A 1 69 ? -23.338 9.231 38.926 1.00 63.69 69 ALA A C 1
ATOM 505 O O . ALA A 1 69 ? -23.981 9.039 39.953 1.00 63.69 69 ALA A O 1
ATOM 506 N N . MET A 1 70 ? -22.291 10.059 38.890 1.00 64.19 70 MET A N 1
ATOM 507 C CA . MET A 1 70 ? -21.804 10.779 40.072 1.00 64.19 70 MET A CA 1
ATOM 508 C C . MET A 1 70 ? -22.654 12.003 40.440 1.00 64.19 70 MET A C 1
ATOM 510 O O . MET A 1 70 ? -22.579 12.463 41.578 1.00 64.19 70 MET A O 1
ATOM 514 N N . GLY A 1 71 ? -23.433 12.535 39.492 1.00 60.56 71 GLY A N 1
ATOM 515 C CA . GLY A 1 71 ? -24.313 13.691 39.685 1.00 60.56 71 GLY A CA 1
ATOM 516 C C . GLY A 1 71 ? -25.728 13.360 40.171 1.00 60.56 71 GLY A C 1
ATOM 517 O O . GLY A 1 71 ? -26.499 14.283 40.418 1.00 60.56 71 GLY A O 1
ATOM 518 N N . VAL A 1 72 ? -26.096 12.079 40.301 1.00 56.81 72 VAL A N 1
ATOM 519 C CA . VAL A 1 72 ? -27.383 11.694 40.899 1.00 56.81 72 VAL A CA 1
ATOM 520 C C . VAL A 1 72 ? -27.258 11.820 42.412 1.00 56.81 72 VAL A C 1
ATOM 522 O O . VAL A 1 72 ? -26.552 11.044 43.056 1.00 56.81 72 VAL A O 1
ATOM 525 N N . GLU A 1 73 ? -27.940 12.817 42.971 1.00 56.06 73 GLU A N 1
ATOM 526 C CA . GLU A 1 73 ? -28.113 12.971 44.410 1.00 56.06 73 GLU A CA 1
ATOM 527 C C . GLU A 1 73 ? -28.556 11.638 45.033 1.00 56.06 73 GLU A C 1
ATOM 529 O O . GLU A 1 73 ? -29.486 10.962 44.585 1.00 56.06 73 GLU A O 1
ATOM 534 N N . THR A 1 74 ? -27.814 11.244 46.062 1.00 54.59 74 THR A N 1
ATOM 535 C CA . THR A 1 74 ? -27.996 10.064 46.905 1.00 54.59 74 THR A CA 1
ATOM 536 C C . THR A 1 74 ? -29.463 9.834 47.271 1.00 54.59 74 THR A C 1
ATOM 538 O O . THR A 1 74 ? -30.000 10.514 48.141 1.00 54.59 74 THR A O 1
ATOM 541 N N . GLY A 1 75 ? -30.107 8.845 46.644 1.00 57.06 75 GLY A N 1
ATOM 542 C CA . GLY A 1 75 ? -31.464 8.437 47.026 1.00 57.06 75 GLY A CA 1
ATOM 543 C C . GLY A 1 75 ? -32.076 7.291 46.222 1.00 57.06 75 GLY A C 1
ATOM 544 O O . GLY A 1 75 ? -32.958 6.608 46.732 1.00 57.06 75 GLY A O 1
ATOM 545 N N . LYS A 1 76 ? -31.607 7.027 44.996 1.00 66.31 76 LYS A N 1
ATOM 546 C CA . LYS A 1 76 ? -32.139 5.942 44.154 1.00 66.31 76 LYS A CA 1
ATOM 547 C C . LYS A 1 76 ? -31.033 5.118 43.499 1.00 66.31 76 LYS A C 1
ATOM 549 O O . LYS A 1 76 ? -30.839 5.167 42.285 1.00 66.31 76 LYS A O 1
ATOM 554 N N . ALA A 1 77 ? -30.311 4.352 44.314 1.00 69.12 77 ALA A N 1
ATOM 555 C CA . ALA A 1 77 ? -29.318 3.387 43.832 1.00 69.12 77 ALA A CA 1
ATOM 556 C C . ALA A 1 77 ? -29.907 2.428 42.775 1.00 69.12 77 ALA A C 1
ATOM 558 O O . ALA A 1 77 ? -29.252 2.146 41.775 1.00 69.12 77 ALA A O 1
ATOM 559 N N . ASP A 1 78 ? -31.179 2.045 42.928 1.00 75.69 78 ASP A N 1
ATOM 560 C CA . ASP A 1 78 ? -31.895 1.192 41.970 1.00 75.69 78 ASP A CA 1
ATOM 561 C C . ASP A 1 78 ? -32.039 1.825 40.575 1.00 75.69 78 ASP A C 1
ATOM 563 O O . ASP A 1 78 ? -31.962 1.144 39.550 1.00 75.69 78 ASP A O 1
ATOM 567 N N . GLU A 1 79 ? -32.239 3.144 40.505 1.00 75.12 79 GLU A N 1
ATOM 568 C CA . GLU A 1 79 ? -32.398 3.852 39.230 1.00 75.12 79 GLU A CA 1
ATOM 569 C C . GLU A 1 79 ? -31.045 4.000 38.519 1.00 75.12 79 GLU A C 1
ATOM 571 O O . GLU A 1 79 ? -30.966 3.854 37.296 1.00 75.12 79 GLU A O 1
ATOM 576 N N . PHE A 1 80 ? -29.968 4.174 39.292 1.00 77.06 80 PHE A N 1
ATOM 577 C CA . PHE A 1 80 ? -28.599 4.121 38.787 1.00 77.06 80 PHE A CA 1
ATOM 578 C C . PHE A 1 80 ? -28.253 2.739 38.225 1.00 77.06 80 PHE A C 1
ATOM 580 O O . PHE A 1 80 ? -27.779 2.646 37.093 1.00 77.06 80 PHE A O 1
ATOM 587 N N . GLU A 1 81 ? -28.525 1.664 38.966 1.00 80.19 81 GLU A N 1
ATOM 588 C CA . GLU A 1 81 ? -28.204 0.306 38.523 1.00 80.19 81 GLU A CA 1
ATOM 589 C C . GLU A 1 81 ? -28.951 -0.053 37.232 1.00 80.19 81 GLU A C 1
ATOM 591 O O . GLU A 1 81 ? -28.365 -0.607 36.298 1.00 80.19 81 GLU A O 1
ATOM 596 N N . LYS A 1 82 ? -30.219 0.363 37.113 1.00 80.62 82 LYS A N 1
ATOM 597 C CA . LYS A 1 82 ? -31.009 0.193 35.889 1.00 80.62 82 LYS A CA 1
ATOM 598 C C . LYS A 1 82 ? -30.417 0.955 34.699 1.00 80.62 82 LYS A C 1
ATOM 600 O O . LYS A 1 82 ? -30.304 0.386 33.611 1.00 80.62 82 LYS A O 1
ATOM 605 N N . GLN A 1 83 ? -30.027 2.217 34.887 1.00 74.62 83 GLN A N 1
ATOM 606 C CA . GLN A 1 83 ? -29.428 3.033 33.824 1.00 74.62 83 GLN A CA 1
ATOM 607 C C . GLN A 1 83 ? -28.035 2.535 33.429 1.00 74.62 83 GLN A C 1
ATOM 609 O O . GLN A 1 83 ? -27.719 2.483 32.242 1.00 74.62 83 GLN A O 1
ATOM 614 N N . PHE A 1 84 ? -27.224 2.104 34.396 1.00 81.44 84 PHE A N 1
ATOM 615 C CA . PHE A 1 84 ? -25.924 1.497 34.137 1.00 81.44 84 PHE A CA 1
ATOM 616 C C . PHE A 1 84 ? -26.069 0.186 33.361 1.00 81.44 84 PHE A C 1
ATOM 618 O O . PHE A 1 84 ? -25.358 -0.033 32.380 1.00 81.44 84 PHE A O 1
ATOM 625 N N . ARG A 1 85 ? -27.030 -0.666 33.741 1.00 84.69 85 ARG A N 1
ATOM 626 C CA . ARG A 1 85 ? -27.288 -1.931 33.046 1.00 84.69 85 ARG A CA 1
ATOM 627 C C . ARG A 1 85 ? -27.724 -1.703 31.600 1.00 84.69 85 ARG A C 1
ATOM 629 O O . ARG A 1 85 ? -27.155 -2.319 30.703 1.00 84.69 85 ARG A O 1
ATOM 636 N N . MET A 1 86 ? -28.654 -0.776 31.375 1.00 83.31 86 MET A N 1
ATOM 637 C CA . MET A 1 86 ? -29.112 -0.408 30.031 1.00 83.31 86 MET A CA 1
ATOM 638 C C . MET A 1 86 ? -27.990 0.237 29.201 1.00 83.31 86 MET A C 1
ATOM 640 O O . MET A 1 86 ? -27.800 -0.111 28.038 1.00 83.31 86 MET A O 1
ATOM 644 N N . GLY A 1 87 ? -27.194 1.128 29.802 1.00 79.19 87 GLY A N 1
ATOM 645 C CA . GLY A 1 87 ? -26.034 1.736 29.149 1.00 79.19 87 GLY A CA 1
ATOM 646 C C . GLY A 1 87 ? -24.987 0.700 28.738 1.00 79.19 87 GLY A C 1
ATOM 647 O O . GLY A 1 87 ? -24.470 0.758 27.625 1.00 79.19 87 GLY A O 1
ATOM 648 N N . ARG A 1 88 ? -24.726 -0.293 29.597 1.00 82.69 88 ARG A N 1
ATOM 649 C CA . ARG A 1 88 ? -23.823 -1.413 29.307 1.00 82.69 88 ARG A CA 1
ATOM 650 C C . ARG A 1 88 ? -24.334 -2.284 28.161 1.00 82.69 88 ARG A C 1
ATOM 652 O O . ARG A 1 88 ? -23.540 -2.660 27.305 1.00 82.69 88 ARG A O 1
ATOM 659 N N . GLU A 1 89 ? -25.628 -2.598 28.134 1.00 89.81 89 GLU A N 1
ATOM 660 C CA . GLU A 1 89 ? -26.243 -3.371 27.045 1.00 89.81 89 GLU A CA 1
ATOM 661 C C . GLU A 1 89 ? -26.070 -2.653 25.696 1.00 89.81 89 GLU A C 1
ATOM 663 O O . GLU A 1 89 ? -25.574 -3.248 24.741 1.00 89.81 89 GLU A O 1
ATOM 668 N N . ILE A 1 90 ? -26.368 -1.351 25.634 1.00 84.44 90 ILE A N 1
ATOM 669 C CA . ILE A 1 90 ? -26.212 -0.545 24.410 1.00 84.44 90 ILE A CA 1
ATOM 670 C C . ILE A 1 90 ? -24.738 -0.437 24.000 1.00 84.44 90 ILE A C 1
ATOM 672 O O . ILE A 1 90 ? -24.405 -0.599 22.826 1.00 84.44 90 ILE A O 1
ATOM 676 N N . PHE A 1 91 ? -23.844 -0.195 24.959 1.00 82.25 91 PHE A N 1
ATOM 677 C CA . PHE A 1 91 ? -22.410 -0.098 24.703 1.00 82.25 91 PHE A CA 1
ATOM 678 C C . PHE A 1 91 ? -21.848 -1.384 24.089 1.00 82.25 91 PHE A C 1
ATOM 680 O O . PHE A 1 91 ? -21.118 -1.316 23.106 1.00 82.25 91 PHE A O 1
ATOM 687 N N . LEU A 1 92 ? -22.231 -2.551 24.619 1.00 87.19 92 LEU A N 1
ATOM 688 C CA . LEU A 1 92 ? -21.795 -3.850 24.100 1.00 87.19 92 LEU A CA 1
ATOM 689 C C . LEU A 1 92 ? -22.277 -4.109 22.666 1.00 87.19 92 LEU A C 1
ATOM 691 O O . LEU A 1 92 ? -21.545 -4.687 21.864 1.00 87.19 92 LEU A O 1
ATOM 695 N N . VAL A 1 93 ? -23.482 -3.656 22.314 1.00 92.31 93 VAL A N 1
ATOM 696 C CA . VAL A 1 93 ? -23.977 -3.744 20.931 1.00 92.31 93 VAL A CA 1
ATOM 697 C C . VAL A 1 93 ? -23.146 -2.851 20.006 1.00 92.31 93 VAL A C 1
ATOM 699 O O . VAL A 1 93 ? -22.702 -3.300 18.949 1.00 92.31 93 VAL A O 1
ATOM 702 N N . PHE A 1 94 ? -22.876 -1.608 20.416 1.00 82.69 94 PHE A N 1
ATOM 703 C CA . PHE A 1 94 ? -22.062 -0.681 19.627 1.00 82.69 94 PHE A CA 1
ATOM 704 C C . PHE A 1 94 ? -20.619 -1.160 19.455 1.00 82.69 94 PHE A C 1
ATOM 706 O O . PHE A 1 94 ? -20.087 -1.069 18.350 1.00 82.69 94 PHE A O 1
ATOM 713 N N . THR A 1 95 ? -19.985 -1.709 20.495 1.00 83.69 95 THR A N 1
ATOM 714 C CA . THR A 1 95 ? -18.632 -2.273 20.370 1.00 83.69 95 THR A CA 1
ATOM 715 C C . THR A 1 95 ? -18.609 -3.491 19.454 1.00 83.69 95 THR A C 1
ATOM 717 O O . THR A 1 95 ? -17.654 -3.638 18.696 1.00 83.69 95 THR A O 1
ATOM 720 N N . GLY A 1 96 ? -19.665 -4.312 19.445 1.00 89.69 96 GLY A N 1
ATOM 721 C CA . GLY A 1 96 ? -19.832 -5.398 18.478 1.00 89.69 96 GLY A CA 1
ATOM 722 C C . GLY A 1 96 ? -19.868 -4.891 17.034 1.00 89.69 96 GLY A C 1
ATOM 723 O O . GLY A 1 96 ? -19.077 -5.337 16.203 1.00 89.69 96 GLY A O 1
ATOM 724 N N . ILE A 1 97 ? -20.722 -3.904 16.741 1.00 88.88 97 ILE A N 1
ATOM 725 C CA . ILE A 1 97 ? -20.831 -3.305 15.398 1.00 88.88 97 ILE A CA 1
ATOM 726 C C . ILE A 1 97 ? -19.498 -2.665 14.986 1.00 88.88 97 ILE A C 1
ATOM 728 O O . ILE A 1 97 ? -18.967 -2.989 13.924 1.00 88.88 97 ILE A O 1
ATOM 732 N N . CYS A 1 98 ? -18.899 -1.829 15.839 1.00 82.19 98 CYS A N 1
ATOM 733 C CA . CYS A 1 98 ? -17.587 -1.229 15.581 1.00 82.19 98 CYS A CA 1
ATOM 734 C C . CYS A 1 98 ? -16.503 -2.293 15.369 1.00 82.19 98 CYS A C 1
ATOM 736 O O . CYS A 1 98 ? -15.692 -2.160 14.458 1.00 82.19 98 CYS A O 1
ATOM 738 N N . GLY A 1 99 ? -16.515 -3.371 16.156 1.00 84.88 99 GLY A N 1
ATOM 739 C CA . GLY A 1 99 ? -15.599 -4.499 16.019 1.00 84.88 99 GLY A CA 1
ATOM 740 C C . GLY A 1 99 ? -15.719 -5.187 14.663 1.00 84.88 99 GLY A C 1
ATOM 741 O O . GLY A 1 99 ? -14.699 -5.504 14.059 1.00 84.88 99 GLY A O 1
ATOM 742 N N . THR A 1 100 ? -16.935 -5.351 14.132 1.00 88.25 100 THR A N 1
ATOM 743 C CA . THR A 1 100 ? -17.126 -5.892 12.775 1.00 88.25 100 THR A CA 1
ATOM 744 C C . THR A 1 100 ? -16.641 -4.934 11.692 1.00 88.25 100 THR A C 1
ATOM 746 O O . THR A 1 100 ? -15.935 -5.369 10.788 1.00 88.25 100 THR A O 1
ATOM 749 N N . VAL A 1 101 ? -16.938 -3.632 11.795 1.00 81.62 101 VAL A N 1
ATOM 750 C CA . VAL A 1 101 ? -16.471 -2.620 10.829 1.00 81.62 101 VAL A CA 1
ATOM 751 C C . VAL A 1 101 ? -14.945 -2.563 10.816 1.00 81.62 101 VAL A C 1
ATOM 753 O O . VAL A 1 101 ? -14.338 -2.621 9.750 1.00 81.62 101 VAL A O 1
ATOM 756 N N . VAL A 1 102 ? -14.318 -2.534 11.995 1.00 77.88 102 VAL A N 1
ATOM 757 C CA . VAL A 1 102 ? -12.863 -2.631 12.153 1.00 77.88 102 VAL A CA 1
ATOM 758 C C . VAL A 1 102 ? -12.356 -3.965 11.601 1.00 77.88 102 VAL A C 1
ATOM 760 O O . VAL A 1 102 ? -11.393 -3.979 10.849 1.00 77.88 102 VAL A O 1
ATOM 763 N N . GLY A 1 103 ? -13.015 -5.084 11.891 1.00 78.88 103 GLY A N 1
ATOM 764 C CA . GLY A 1 103 ? -12.648 -6.403 11.374 1.00 78.88 103 GLY A CA 1
ATOM 765 C C . GLY A 1 103 ? -12.640 -6.467 9.846 1.00 78.88 103 GLY A C 1
ATOM 766 O O . GLY A 1 103 ? -11.663 -6.927 9.266 1.00 78.88 103 GLY A O 1
ATOM 767 N N . PHE A 1 104 ? -13.669 -5.939 9.179 1.00 79.75 104 PHE A N 1
ATOM 768 C CA . PHE A 1 104 ? -13.712 -5.823 7.717 1.00 79.75 104 PHE A CA 1
ATOM 769 C C . PHE A 1 104 ? -12.641 -4.874 7.184 1.00 79.75 104 PHE A C 1
ATOM 771 O O . PHE A 1 104 ? -11.948 -5.186 6.213 1.00 79.75 104 PHE A O 1
ATOM 778 N N . TYR A 1 105 ? -12.481 -3.729 7.841 1.00 71.88 105 TYR A N 1
ATOM 779 C CA . TYR A 1 105 ? -11.520 -2.715 7.439 1.00 71.88 105 TYR A CA 1
ATOM 780 C C . TYR A 1 105 ? -10.078 -3.235 7.538 1.00 71.88 105 TYR A C 1
ATOM 782 O O . TYR A 1 105 ? -9.276 -3.033 6.633 1.00 71.88 105 TYR A O 1
ATOM 790 N N . PHE A 1 106 ? -9.745 -3.980 8.596 1.00 70.62 106 PHE A N 1
ATOM 791 C CA . PHE A 1 106 ? -8.420 -4.570 8.773 1.00 70.62 106 PHE A CA 1
ATOM 792 C C . PHE A 1 106 ? -8.241 -5.887 8.002 1.00 70.62 106 PHE A C 1
ATOM 794 O O . PHE A 1 106 ? -7.149 -6.142 7.495 1.00 70.62 106 PHE A O 1
ATOM 801 N N . GLY A 1 107 ? -9.296 -6.690 7.856 1.00 67.62 107 GLY A N 1
ATOM 802 C CA . GLY A 1 107 ? -9.273 -7.968 7.143 1.00 67.62 107 GLY A CA 1
ATOM 803 C C . GLY A 1 107 ? -9.056 -7.829 5.635 1.00 67.62 107 GLY A C 1
ATOM 804 O O . GLY A 1 107 ? -8.399 -8.672 5.035 1.00 67.62 107 GLY A O 1
ATOM 805 N N . THR A 1 108 ? -9.531 -6.741 5.027 1.00 64.38 108 THR A N 1
ATOM 806 C CA . THR A 1 108 ? -9.354 -6.472 3.585 1.00 64.38 108 THR A CA 1
ATOM 807 C C . THR A 1 108 ? -7.996 -5.848 3.252 1.00 64.38 108 THR A C 1
ATOM 809 O O . THR A 1 108 ? -7.390 -6.167 2.237 1.00 64.38 108 THR A O 1
ATOM 812 N N . SER A 1 109 ? -7.448 -5.028 4.146 1.00 56.03 109 SER A N 1
ATOM 813 C CA . SER A 1 109 ? -6.110 -4.423 3.992 1.00 56.03 109 SER A CA 1
ATOM 814 C C . SER A 1 109 ? -4.924 -5.379 4.219 1.00 56.03 109 SER A C 1
ATOM 816 O O . SER A 1 109 ? -3.778 -4.976 4.045 1.00 56.03 109 SER A O 1
ATOM 818 N N . SER A 1 110 ? -5.175 -6.640 4.593 1.00 50.69 110 SER A N 1
ATOM 819 C CA . SER A 1 110 ? -4.143 -7.690 4.662 1.00 50.69 110 SER A CA 1
ATOM 820 C C . SER A 1 110 ? -3.888 -8.374 3.320 1.00 50.69 110 SER A C 1
ATOM 822 O O . SER A 1 110 ? -3.060 -9.283 3.252 1.00 50.69 110 SER A O 1
ATOM 824 N N . GLN A 1 111 ? -4.503 -7.911 2.226 1.00 48.66 111 GLN A N 1
ATOM 825 C CA . GLN A 1 111 ? -3.839 -8.026 0.933 1.00 48.66 111 GLN A CA 1
ATOM 826 C C . GLN A 1 111 ? -2.615 -7.103 0.954 1.00 48.66 111 GLN A C 1
ATOM 828 O O . GLN A 1 111 ? -2.581 -6.048 0.321 1.00 48.66 111 GLN A O 1
ATOM 833 N N . ALA A 1 112 ? -1.555 -7.568 1.630 1.00 47.25 112 ALA A N 1
ATOM 834 C CA . ALA A 1 112 ? -0.215 -7.364 1.110 1.00 47.25 112 ALA A CA 1
ATOM 835 C C . ALA A 1 112 ? -0.321 -7.564 -0.406 1.00 47.25 112 ALA A C 1
ATOM 837 O O . ALA A 1 112 ? -1.031 -8.496 -0.818 1.00 47.25 112 ALA A O 1
ATOM 838 N N . PRO A 1 113 ? 0.281 -6.695 -1.242 1.00 48.72 113 PRO A N 1
ATOM 839 C CA . PRO A 1 113 ? 0.308 -6.977 -2.663 1.00 48.72 113 PRO A CA 1
ATOM 840 C C . PRO A 1 113 ? 0.699 -8.432 -2.791 1.00 48.72 113 PRO A C 1
ATOM 842 O O . PRO A 1 113 ? 1.701 -8.849 -2.203 1.00 48.72 113 PRO A O 1
ATOM 845 N N . SER A 1 114 ? -0.130 -9.223 -3.473 1.00 48.00 114 SER A N 1
ATOM 846 C CA . SER A 1 114 ? 0.395 -10.449 -4.017 1.00 48.00 114 SER A CA 1
ATOM 847 C C . SER A 1 114 ? 1.535 -9.956 -4.897 1.00 48.00 114 SER A C 1
ATOM 849 O O . SER A 1 114 ? 1.324 -9.501 -6.019 1.00 48.00 114 SER A O 1
ATOM 851 N N . ASN A 1 115 ? 2.749 -9.971 -4.351 1.00 50.28 115 ASN A N 1
ATOM 852 C CA . ASN A 1 115 ? 3.977 -10.042 -5.102 1.00 50.28 115 ASN A CA 1
ATOM 853 C C . ASN A 1 115 ? 3.923 -11.413 -5.774 1.00 50.28 115 ASN A C 1
ATOM 855 O O . ASN A 1 115 ? 4.701 -12.311 -5.473 1.00 50.28 115 ASN A O 1
ATOM 859 N N . THR A 1 116 ? 2.932 -11.609 -6.643 1.00 54.50 116 THR A N 1
ATOM 860 C CA . THR A 1 116 ? 2.989 -12.566 -7.719 1.00 54.50 116 THR A CA 1
ATOM 861 C C . THR A 1 116 ? 4.179 -12.050 -8.491 1.00 54.50 116 THR A C 1
ATOM 863 O O . THR A 1 116 ? 4.079 -11.018 -9.152 1.00 54.50 116 THR A O 1
ATOM 866 N N . ALA A 1 117 ? 5.346 -12.633 -8.220 1.00 57.78 117 ALA A N 1
ATOM 867 C CA . ALA A 1 117 ? 6.589 -12.208 -8.822 1.00 57.78 117 ALA A CA 1
ATOM 868 C C . ALA A 1 117 ? 6.341 -12.156 -10.328 1.00 57.78 117 ALA A C 1
ATOM 870 O O . ALA A 1 117 ? 6.029 -13.178 -10.939 1.00 57.78 117 ALA A O 1
ATOM 871 N N . VAL A 1 118 ? 6.367 -10.952 -10.896 1.00 70.69 118 VAL A N 1
ATOM 872 C CA . VAL A 1 118 ? 6.211 -10.796 -12.335 1.00 70.69 118 VAL A CA 1
ATOM 873 C C . VAL A 1 118 ? 7.547 -11.222 -12.917 1.00 70.69 118 VAL A C 1
ATOM 875 O O . VAL A 1 118 ? 8.568 -10.565 -12.705 1.00 70.69 118 VAL A O 1
ATOM 878 N N . GLY A 1 119 ? 7.554 -12.375 -13.580 1.00 77.06 119 GLY A N 1
ATOM 879 C CA . GLY A 1 119 ? 8.737 -12.864 -14.268 1.00 77.06 119 GLY A CA 1
ATOM 880 C C . GLY A 1 119 ? 9.008 -11.955 -15.455 1.00 77.06 119 GLY A C 1
ATOM 881 O O . GLY A 1 119 ? 8.156 -11.829 -16.328 1.00 77.06 119 GLY A O 1
ATOM 882 N N . VAL A 1 120 ? 10.171 -11.311 -15.491 1.00 83.12 120 VAL A N 1
ATOM 883 C CA . VAL A 1 120 ? 10.580 -10.480 -16.627 1.00 83.12 120 VAL A CA 1
ATOM 884 C C . VAL A 1 120 ? 11.629 -11.244 -17.409 1.00 83.12 120 VAL A C 1
ATOM 886 O O . VAL A 1 120 ? 12.709 -11.522 -16.896 1.00 83.12 120 VAL A O 1
ATOM 889 N N . THR A 1 121 ? 11.310 -11.596 -18.650 1.00 84.75 121 THR A N 1
ATOM 890 C CA . THR A 1 121 ? 12.288 -12.149 -19.594 1.00 84.75 121 THR A CA 1
ATOM 891 C C . THR A 1 121 ? 12.610 -11.091 -20.627 1.00 84.75 121 THR A C 1
ATOM 893 O O . THR A 1 121 ? 11.701 -10.467 -21.170 1.00 84.75 121 THR A O 1
ATOM 896 N N . THR A 1 122 ? 13.893 -10.871 -20.893 1.00 84.88 122 THR A N 1
ATOM 897 C CA . THR A 1 122 ? 14.341 -9.882 -21.870 1.00 84.88 122 THR A CA 1
ATOM 898 C C . THR A 1 122 ? 15.147 -10.541 -22.969 1.00 84.88 122 THR A C 1
ATOM 900 O O . THR A 1 122 ? 15.915 -11.473 -22.734 1.00 84.88 122 THR A O 1
ATOM 903 N N . THR A 1 123 ? 14.961 -10.046 -24.183 1.00 83.69 123 THR A N 1
ATOM 904 C CA . THR A 1 123 ? 15.707 -10.463 -25.366 1.00 83.69 123 THR A CA 1
ATOM 905 C C . THR A 1 123 ? 16.144 -9.221 -26.119 1.00 83.69 123 THR A C 1
ATOM 907 O O . THR A 1 123 ? 15.350 -8.297 -26.305 1.00 83.69 123 THR A O 1
ATOM 910 N N . VAL A 1 124 ? 17.397 -9.198 -26.557 1.00 82.75 124 VAL A N 1
ATOM 911 C CA . VAL A 1 124 ? 17.938 -8.122 -27.389 1.00 82.75 124 VAL A CA 1
ATOM 912 C C . VAL A 1 124 ? 17.870 -8.582 -28.841 1.00 82.75 124 VAL A C 1
ATOM 914 O O . VAL A 1 124 ? 18.361 -9.658 -29.177 1.00 82.75 124 VAL A O 1
ATOM 917 N N . ALA A 1 125 ? 17.206 -7.803 -29.686 1.00 81.31 125 ALA A N 1
ATOM 918 C CA . ALA A 1 125 ? 17.146 -8.039 -31.119 1.00 81.31 125 ALA A CA 1
ATOM 919 C C . ALA A 1 125 ? 18.418 -7.521 -31.810 1.00 81.31 125 ALA A C 1
ATOM 921 O O . ALA A 1 125 ? 19.123 -6.657 -31.288 1.00 81.31 125 ALA A O 1
ATOM 922 N N . ALA A 1 126 ? 18.703 -8.030 -33.011 1.00 72.81 126 ALA A N 1
ATOM 923 C CA . ALA A 1 126 ? 19.903 -7.672 -33.778 1.00 72.81 126 ALA A CA 1
ATOM 924 C C . ALA A 1 126 ? 19.975 -6.178 -34.156 1.00 72.81 126 ALA A C 1
ATOM 926 O O . ALA A 1 126 ? 21.050 -5.637 -34.398 1.00 72.81 126 ALA A O 1
ATOM 927 N N . ASP A 1 127 ? 18.835 -5.486 -34.196 1.00 74.94 127 ASP A N 1
ATOM 928 C CA . ASP A 1 127 ? 18.755 -4.039 -34.416 1.00 74.94 127 ASP A CA 1
ATOM 929 C C . ASP A 1 127 ? 19.067 -3.208 -33.154 1.00 74.94 127 ASP A C 1
ATOM 931 O O . ASP A 1 127 ? 19.123 -1.974 -33.222 1.00 74.94 127 ASP A O 1
ATOM 935 N N . GLY A 1 128 ? 19.303 -3.878 -32.023 1.00 74.25 128 GLY A N 1
ATOM 936 C CA . GLY A 1 128 ? 19.528 -3.302 -30.705 1.00 74.25 128 GLY A CA 1
ATOM 937 C C . GLY A 1 128 ? 18.244 -3.048 -29.914 1.00 74.25 128 GLY A C 1
ATOM 938 O O . GLY A 1 128 ? 18.336 -2.564 -28.787 1.00 74.25 128 GLY A O 1
ATOM 939 N N . ALA A 1 129 ? 17.056 -3.345 -30.448 1.00 84.44 129 ALA A N 1
ATOM 940 C CA . ALA A 1 129 ? 15.823 -3.197 -29.686 1.00 84.44 129 ALA A CA 1
ATOM 941 C C . ALA A 1 129 ? 15.769 -4.219 -28.540 1.00 84.44 129 ALA A C 1
ATOM 943 O O . ALA A 1 129 ? 16.128 -5.385 -28.699 1.00 84.44 129 ALA A O 1
ATOM 944 N N . ILE A 1 130 ? 15.300 -3.788 -27.372 1.00 86.69 130 ILE A N 1
ATOM 945 C CA . ILE A 1 130 ? 15.099 -4.667 -26.220 1.00 86.69 130 ILE A CA 1
ATOM 946 C C . ILE A 1 130 ? 13.623 -5.025 -26.173 1.00 86.69 130 ILE A C 1
ATOM 948 O O . ILE A 1 130 ? 12.777 -4.151 -25.983 1.00 86.69 130 ILE A O 1
ATOM 952 N N . ALA A 1 131 ? 13.314 -6.307 -26.316 1.00 88.81 131 ALA A N 1
ATOM 953 C CA . ALA A 1 131 ? 11.991 -6.838 -26.042 1.00 88.81 131 ALA A CA 1
ATOM 954 C C . ALA A 1 131 ? 11.952 -7.393 -24.614 1.00 88.81 131 ALA A C 1
ATOM 956 O O . ALA A 1 131 ? 12.851 -8.120 -24.193 1.00 88.81 131 ALA A O 1
ATOM 957 N N . ALA A 1 132 ? 10.916 -7.040 -23.863 1.00 88.56 132 ALA A N 1
ATOM 958 C CA . ALA A 1 132 ? 10.631 -7.561 -22.537 1.00 88.56 132 ALA A CA 1
ATOM 959 C C . ALA A 1 132 ? 9.268 -8.259 -22.557 1.00 88.56 132 ALA A C 1
ATOM 961 O O . ALA A 1 132 ? 8.288 -7.712 -23.059 1.00 88.56 132 ALA A O 1
ATOM 962 N N . THR A 1 133 ? 9.217 -9.468 -22.007 1.00 88.31 133 THR A N 1
ATOM 963 C CA . THR A 1 133 ? 7.990 -10.250 -21.838 1.00 88.31 133 THR A CA 1
ATOM 964 C C . THR A 1 133 ? 7.732 -10.439 -20.352 1.00 88.31 133 THR A C 1
ATOM 966 O O . THR A 1 133 ? 8.617 -10.886 -19.617 1.00 88.31 133 THR A O 1
ATOM 969 N N . LEU A 1 134 ? 6.528 -10.081 -19.914 1.00 87.69 134 LEU A N 1
ATOM 970 C CA . LEU A 1 134 ? 6.079 -10.231 -18.536 1.00 87.69 134 LEU A CA 1
ATOM 971 C C . LEU A 1 134 ? 5.247 -11.507 -18.390 1.00 87.69 134 LEU A C 1
ATOM 973 O O . LEU A 1 134 ? 4.254 -11.695 -19.086 1.00 87.69 134 LEU A O 1
ATOM 977 N N . ALA A 1 135 ? 5.625 -12.364 -17.448 1.00 83.31 135 ALA A N 1
ATOM 978 C CA . ALA A 1 135 ? 4.869 -13.549 -17.072 1.00 83.31 135 ALA A CA 1
ATOM 979 C C . ALA A 1 135 ? 4.241 -13.360 -15.683 1.00 83.31 135 ALA A C 1
ATOM 981 O O . ALA A 1 135 ? 4.937 -13.074 -14.707 1.00 83.31 135 ALA A O 1
ATOM 982 N N . GLY A 1 136 ? 2.924 -13.566 -15.593 1.00 77.12 136 GLY A N 1
ATOM 983 C CA . GLY A 1 136 ? 2.150 -13.429 -14.355 1.00 77.12 136 GLY A CA 1
ATOM 984 C C . GLY A 1 136 ? 1.567 -12.029 -14.129 1.00 77.12 136 GLY A C 1
ATOM 985 O O . GLY A 1 136 ? 1.731 -11.138 -14.959 1.00 77.12 136 GLY A O 1
ATOM 986 N N . GLY A 1 137 ? 0.856 -11.869 -13.004 1.00 73.81 137 GLY A N 1
ATOM 987 C CA . GLY A 1 137 ? 0.142 -10.647 -12.600 1.00 73.81 137 GLY A CA 1
ATOM 988 C C . GLY A 1 137 ? -1.154 -10.372 -13.388 1.00 73.81 137 GLY A C 1
ATOM 989 O O . GLY A 1 137 ? -1.618 -11.220 -14.148 1.00 73.81 137 GLY A O 1
ATOM 990 N N . THR A 1 138 ? -1.746 -9.184 -13.202 1.00 74.25 138 THR A N 1
ATOM 991 C CA . THR A 1 138 ? -2.883 -8.697 -14.011 1.00 74.25 138 THR A CA 1
ATOM 992 C C . THR A 1 138 ? -2.481 -7.444 -14.810 1.00 74.25 138 THR A C 1
ATOM 994 O O . THR A 1 138 ? -2.104 -6.449 -14.187 1.00 74.25 138 THR A O 1
ATOM 997 N N . PRO A 1 139 ? -2.552 -7.450 -16.158 1.00 75.12 139 PRO A N 1
ATOM 998 C CA . PRO A 1 139 ? -2.325 -6.250 -16.969 1.00 75.12 139 PRO A CA 1
ATOM 999 C C . PRO A 1 139 ? -3.405 -5.181 -16.699 1.00 75.12 139 PRO A C 1
ATOM 1001 O O . PRO A 1 139 ? -4.490 -5.524 -16.222 1.00 75.12 139 PRO A O 1
ATOM 1004 N N . PRO A 1 140 ? -3.184 -3.897 -17.048 1.00 84.19 140 PRO A N 1
ATOM 1005 C CA . PRO A 1 140 ? -2.042 -3.337 -17.787 1.00 84.19 140 PRO A CA 1
ATOM 1006 C C . PRO A 1 140 ? -0.780 -3.087 -16.946 1.00 84.19 140 PRO A C 1
ATOM 1008 O O . PRO A 1 140 ? -0.858 -2.797 -15.753 1.00 84.19 140 PRO A O 1
ATOM 1011 N N . TYR A 1 141 ? 0.385 -3.123 -17.603 1.00 85.94 141 TYR A N 1
ATOM 1012 C CA . TYR A 1 141 ? 1.684 -2.806 -16.999 1.00 85.94 141 TYR A CA 1
ATOM 1013 C C . TYR A 1 141 ? 2.356 -1.611 -17.669 1.00 85.94 141 TYR A C 1
ATOM 1015 O O . TYR A 1 141 ? 2.148 -1.333 -18.850 1.00 85.94 141 TYR A O 1
ATOM 1023 N N . LYS A 1 142 ? 3.220 -0.941 -16.910 1.00 87.75 142 LYS A N 1
ATOM 1024 C CA . LYS A 1 142 ? 4.210 0.021 -17.392 1.00 87.75 142 LYS A CA 1
ATOM 1025 C C . LYS A 1 142 ? 5.595 -0.512 -17.054 1.00 87.75 142 LYS A C 1
ATOM 1027 O O . LYS A 1 142 ? 5.865 -0.805 -15.892 1.00 87.75 142 LYS A O 1
ATOM 1032 N N . VAL A 1 143 ? 6.455 -0.640 -18.058 1.00 88.88 143 VAL A N 1
ATOM 1033 C CA . VAL A 1 143 ? 7.832 -1.118 -17.891 1.00 88.88 143 VAL A CA 1
ATOM 1034 C C . VAL A 1 143 ? 8.783 0.028 -18.204 1.00 88.88 143 VAL A C 1
ATOM 1036 O O . VAL A 1 143 ? 8.660 0.661 -19.253 1.00 88.88 143 VAL A O 1
ATOM 1039 N N . GLU A 1 144 ? 9.722 0.297 -17.301 1.00 88.38 144 GLU A N 1
ATOM 1040 C CA . GLU A 1 144 ? 10.745 1.332 -17.460 1.00 88.38 144 GLU A CA 1
ATOM 1041 C C . GLU A 1 144 ? 12.132 0.773 -17.112 1.00 88.38 144 GLU A C 1
ATOM 1043 O O . GLU A 1 144 ? 12.291 0.021 -16.146 1.00 88.38 144 GLU A O 1
ATOM 1048 N N . LEU A 1 145 ? 13.154 1.172 -17.874 1.00 87.94 145 LEU A N 1
ATOM 1049 C CA . LEU A 1 145 ? 14.547 1.065 -17.438 1.00 87.94 145 LEU A CA 1
ATOM 1050 C C . LEU A 1 145 ? 14.907 2.307 -16.623 1.00 87.94 145 LEU A C 1
ATOM 1052 O O . LEU A 1 145 ? 14.688 3.434 -17.074 1.00 87.94 145 LEU A O 1
ATOM 1056 N N . ILE A 1 146 ? 15.498 2.104 -15.446 1.00 86.19 146 ILE A N 1
ATOM 1057 C CA . ILE A 1 146 ? 15.852 3.176 -14.512 1.00 86.19 146 ILE A CA 1
ATOM 1058 C C . ILE A 1 146 ? 17.351 3.177 -14.174 1.00 86.19 146 ILE A C 1
ATOM 1060 O O . ILE A 1 146 ? 17.919 2.154 -13.793 1.00 86.19 146 ILE A O 1
ATOM 1064 N N . LYS A 1 147 ? 18.001 4.343 -14.283 1.00 84.25 147 LYS A N 1
ATOM 1065 C CA . LYS A 1 147 ? 19.376 4.586 -13.800 1.00 84.25 147 LYS A CA 1
ATOM 1066 C C . LYS A 1 147 ? 19.483 6.012 -13.266 1.00 84.25 147 LYS A C 1
ATOM 1068 O O . LYS A 1 147 ? 19.467 6.977 -14.030 1.00 84.25 147 LYS A O 1
ATOM 1073 N N . GLY A 1 148 ? 19.590 6.160 -11.945 1.00 83.88 148 GLY A N 1
ATOM 1074 C CA . GLY A 1 148 ? 19.564 7.476 -11.297 1.00 83.88 148 GLY A CA 1
ATOM 1075 C C . GLY A 1 148 ? 18.269 8.229 -11.625 1.00 83.88 148 GLY A C 1
ATOM 1076 O O . GLY A 1 148 ? 17.184 7.754 -11.302 1.00 83.88 148 GLY A O 1
ATOM 1077 N N . SER A 1 149 ? 18.384 9.379 -12.294 1.00 83.44 149 SER A N 1
ATOM 1078 C CA . SER A 1 149 ? 17.238 10.201 -12.723 1.00 83.44 149 SER A CA 1
ATOM 1079 C C . SER A 1 149 ? 16.734 9.891 -14.139 1.00 83.44 149 SER A C 1
ATOM 1081 O O . SER A 1 149 ? 15.753 10.490 -14.573 1.00 83.44 149 SER A O 1
ATOM 1083 N N . VAL A 1 150 ? 17.394 8.995 -14.879 1.00 85.06 150 VAL A N 1
ATOM 1084 C CA . VAL A 1 150 ? 17.010 8.647 -16.255 1.00 85.06 150 VAL A CA 1
ATOM 1085 C C . VAL A 1 150 ? 15.992 7.511 -16.231 1.00 85.06 150 VAL A C 1
ATOM 1087 O O . VAL A 1 150 ? 16.231 6.477 -15.602 1.00 85.06 150 VAL A O 1
ATOM 1090 N N . ARG A 1 151 ? 14.870 7.709 -16.933 1.00 88.94 151 ARG A N 1
ATOM 1091 C CA . ARG A 1 151 ? 13.799 6.724 -17.127 1.00 88.94 151 ARG A CA 1
ATOM 1092 C C . ARG A 1 151 ? 13.568 6.512 -18.619 1.00 88.94 151 ARG A C 1
ATOM 1094 O O . ARG A 1 151 ? 13.282 7.473 -19.330 1.00 88.94 151 ARG A O 1
ATOM 1101 N N . LEU A 1 152 ? 13.691 5.272 -19.080 1.00 88.19 152 LEU A N 1
ATOM 1102 C CA . LEU A 1 152 ? 13.441 4.889 -20.470 1.00 88.19 152 LEU A CA 1
ATOM 1103 C C . LEU A 1 152 ? 12.198 3.988 -20.517 1.00 88.19 152 LEU A C 1
ATOM 1105 O O . LEU A 1 152 ? 12.285 2.822 -20.119 1.00 88.19 152 LEU A O 1
ATOM 1109 N N . PRO A 1 153 ? 11.034 4.513 -20.940 1.00 90.50 153 PRO A N 1
ATOM 1110 C CA . PRO A 1 153 ? 9.795 3.749 -20.961 1.00 90.50 153 PRO A CA 1
ATOM 1111 C C . PRO A 1 153 ? 9.758 2.794 -22.154 1.00 90.50 153 PRO A C 1
ATOM 1113 O O . PRO A 1 153 ? 10.086 3.173 -23.280 1.00 90.50 153 PRO A O 1
ATOM 1116 N N . PHE A 1 154 ? 9.304 1.565 -21.924 1.00 91.38 154 PHE A N 1
ATOM 1117 C CA . PHE A 1 154 ? 8.985 0.650 -23.012 1.00 91.38 154 PHE A CA 1
ATOM 1118 C C . PHE A 1 154 ? 7.636 1.004 -23.635 1.00 91.38 154 PHE A C 1
ATOM 1120 O O . PHE A 1 154 ? 6.706 1.458 -22.965 1.00 91.38 154 PHE A O 1
ATOM 1127 N N . VAL A 1 155 ? 7.510 0.706 -24.922 1.00 91.19 155 VAL A N 1
ATOM 1128 C CA . VAL A 1 155 ? 6.251 0.767 -25.656 1.00 91.19 155 VAL A CA 1
ATOM 1129 C C . VAL A 1 155 ? 5.585 -0.604 -25.584 1.00 91.19 155 VAL A C 1
ATOM 1131 O O . VAL A 1 155 ? 6.197 -1.607 -25.947 1.00 91.19 155 VAL A O 1
ATOM 1134 N N . ALA A 1 156 ? 4.346 -0.658 -25.095 1.00 89.81 156 ALA A N 1
ATOM 1135 C CA . ALA A 1 156 ? 3.562 -1.892 -25.066 1.00 89.81 156 ALA A CA 1
ATOM 1136 C C . ALA A 1 156 ? 3.169 -2.320 -26.488 1.00 89.81 156 ALA A C 1
ATOM 1138 O O . ALA A 1 156 ? 2.802 -1.480 -27.315 1.00 89.81 156 ALA A O 1
ATOM 1139 N N . ASN A 1 157 ? 3.201 -3.622 -26.762 1.00 88.12 157 ASN A N 1
ATOM 1140 C CA . ASN A 1 157 ? 2.687 -4.169 -28.011 1.00 88.12 157 ASN A CA 1
ATOM 1141 C C . ASN A 1 157 ? 1.147 -4.055 -28.012 1.00 88.12 157 ASN A C 1
ATOM 1143 O O . ASN A 1 157 ? 0.499 -4.576 -27.103 1.00 88.12 157 ASN A O 1
ATOM 1147 N N . PRO A 1 158 ? 0.523 -3.411 -29.017 1.00 85.12 158 PRO A N 1
ATOM 1148 C CA . PRO A 1 158 ? -0.934 -3.266 -29.066 1.00 85.12 158 PRO A CA 1
ATOM 1149 C C . PRO A 1 158 ? -1.675 -4.605 -29.194 1.00 85.12 158 PRO A C 1
ATOM 1151 O O . PRO A 1 158 ? -2.855 -4.678 -28.861 1.00 85.12 158 PRO A O 1
ATOM 1154 N N . ASN A 1 159 ? -0.994 -5.653 -29.666 1.00 87.31 159 ASN A N 1
ATOM 1155 C CA . ASN A 1 159 ? -1.572 -6.982 -29.853 1.00 87.31 159 ASN A CA 1
ATOM 1156 C C . ASN A 1 159 ? -1.349 -7.909 -28.648 1.00 87.31 159 ASN A C 1
ATOM 1158 O O . ASN A 1 159 ? -2.002 -8.945 -28.560 1.00 87.31 159 ASN A O 1
ATOM 1162 N N . ASP A 1 160 ? -0.435 -7.561 -27.736 1.00 85.00 160 ASP A N 1
ATOM 1163 C CA . ASP A 1 160 ? -0.100 -8.382 -26.573 1.00 85.00 160 ASP A CA 1
ATOM 1164 C C . ASP A 1 160 ? 0.352 -7.505 -25.394 1.00 85.00 160 ASP A C 1
ATOM 1166 O O . ASP A 1 160 ? 1.466 -6.982 -25.365 1.00 85.00 160 ASP A O 1
ATOM 1170 N N . ALA A 1 161 ? -0.511 -7.383 -24.381 1.00 82.25 161 ALA A N 1
ATOM 1171 C CA . ALA A 1 161 ? -0.268 -6.565 -23.192 1.00 82.25 161 ALA A CA 1
ATOM 1172 C C . ALA A 1 161 ? 0.862 -7.089 -22.281 1.00 82.25 161 ALA A C 1
ATOM 1174 O O . ALA A 1 161 ? 1.220 -6.417 -21.311 1.00 82.25 161 ALA A O 1
ATOM 1175 N N . SER A 1 162 ? 1.399 -8.282 -22.556 1.00 84.88 162 SER A N 1
ATOM 1176 C CA . SER A 1 162 ? 2.554 -8.851 -21.856 1.00 84.88 162 SER A CA 1
ATOM 1177 C C . SER A 1 162 ? 3.892 -8.523 -22.524 1.00 84.88 162 SER A C 1
ATOM 1179 O O . SER A 1 162 ? 4.939 -8.726 -21.905 1.00 84.88 162 SER A O 1
ATOM 1181 N N . GLN A 1 163 ? 3.872 -7.990 -23.749 1.00 88.62 163 GLN A N 1
ATOM 1182 C CA . GLN A 1 163 ? 5.065 -7.693 -24.534 1.00 88.62 163 GLN A CA 1
ATOM 1183 C C . GLN A 1 163 ? 5.340 -6.196 -24.610 1.00 88.62 163 GLN A C 1
ATOM 1185 O O . GLN A 1 163 ? 4.461 -5.373 -24.870 1.00 88.62 163 GLN A O 1
ATOM 1190 N N . PHE A 1 164 ? 6.608 -5.856 -24.431 1.00 90.94 164 PHE A N 1
ATOM 1191 C CA . PHE A 1 164 ? 7.096 -4.492 -24.350 1.00 90.94 164 PHE A CA 1
ATOM 1192 C C . PHE A 1 164 ? 8.362 -4.360 -25.184 1.00 90.94 164 PHE A C 1
ATOM 1194 O O . PHE A 1 164 ? 9.226 -5.231 -25.140 1.00 90.94 164 PHE A O 1
ATOM 1201 N N . THR A 1 165 ? 8.506 -3.261 -25.915 1.00 89.75 165 THR A N 1
ATOM 1202 C CA . THR A 1 165 ? 9.689 -2.995 -26.740 1.00 89.75 165 THR A CA 1
ATOM 1203 C C . THR A 1 165 ? 10.286 -1.635 -26.425 1.00 89.75 165 THR A C 1
ATOM 1205 O O . THR A 1 165 ? 9.565 -0.639 -26.355 1.00 89.75 165 THR A O 1
ATOM 1208 N N . LEU A 1 166 ? 11.605 -1.585 -26.278 1.00 89.19 166 LEU A N 1
ATOM 1209 C CA . LEU A 1 166 ? 12.381 -0.358 -26.173 1.00 89.19 166 LEU A CA 1
ATOM 1210 C C . LEU A 1 166 ? 13.329 -0.266 -27.370 1.00 89.19 166 LEU A C 1
ATOM 1212 O O . LEU A 1 166 ? 14.156 -1.152 -27.585 1.00 89.19 166 LEU A O 1
ATOM 1216 N N . ALA A 1 167 ? 13.206 0.809 -28.146 1.00 85.69 167 ALA A N 1
ATOM 1217 C CA . ALA A 1 167 ? 14.090 1.067 -29.275 1.00 85.69 167 ALA A CA 1
ATOM 1218 C C . ALA A 1 167 ? 15.480 1.516 -28.799 1.00 85.69 167 ALA A C 1
ATOM 1220 O O . ALA A 1 167 ? 15.604 2.219 -27.794 1.00 85.69 167 ALA A O 1
ATOM 1221 N N . ALA A 1 168 ? 16.517 1.151 -29.554 1.00 80.25 168 ALA A N 1
ATOM 1222 C CA . ALA A 1 168 ? 17.867 1.631 -29.294 1.00 80.25 168 ALA A CA 1
ATOM 1223 C C . ALA A 1 168 ? 17.960 3.147 -29.500 1.00 80.25 168 ALA A C 1
ATOM 1225 O O . ALA A 1 168 ? 17.594 3.662 -30.558 1.00 80.25 168 ALA A O 1
ATOM 1226 N N . ASP A 1 169 ? 18.486 3.861 -28.505 1.00 79.31 169 ASP A N 1
ATOM 1227 C CA . ASP A 1 169 ? 18.633 5.320 -28.562 1.00 79.31 169 ASP A CA 1
ATOM 1228 C C . ASP A 1 169 ? 20.061 5.785 -28.893 1.00 79.31 169 ASP A C 1
ATOM 1230 O O . ASP A 1 169 ? 20.288 6.972 -29.143 1.00 79.31 169 ASP A O 1
ATOM 1234 N N . GLY A 1 170 ? 21.029 4.859 -28.892 1.00 74.50 170 GLY A N 1
ATOM 1235 C CA . GLY A 1 170 ? 22.447 5.118 -29.158 1.00 74.50 170 GLY A CA 1
ATOM 1236 C C . GLY A 1 170 ? 23.139 6.048 -28.149 1.00 74.50 170 GLY A C 1
ATOM 1237 O O . GLY A 1 170 ? 24.283 6.448 -28.379 1.00 74.50 170 GLY A O 1
ATOM 1238 N N . LYS A 1 171 ? 22.465 6.414 -27.053 1.00 78.38 171 LYS A N 1
ATOM 1239 C CA . LYS A 1 171 ? 22.923 7.381 -26.043 1.00 78.38 171 LYS A CA 1
ATOM 1240 C C . LYS A 1 171 ? 23.120 6.749 -24.671 1.00 78.38 171 LYS A C 1
ATOM 1242 O O . LYS A 1 171 ? 24.009 7.183 -23.942 1.00 78.38 171 LYS A O 1
ATOM 1247 N N . HIS A 1 172 ? 22.320 5.751 -24.316 1.00 80.12 172 HIS A N 1
ATOM 1248 C CA . HIS A 1 172 ? 22.338 5.143 -22.989 1.00 80.12 172 HIS A CA 1
ATOM 1249 C C . HIS A 1 172 ? 22.747 3.675 -23.073 1.00 80.12 172 HIS A C 1
ATOM 1251 O O . HIS A 1 172 ? 22.305 2.973 -23.960 1.00 80.12 172 HIS A O 1
ATOM 1257 N N . CYS A 1 173 ? 23.579 3.180 -22.156 1.00 78.69 173 CYS A N 1
ATOM 1258 C CA . CYS A 1 173 ? 23.931 1.759 -22.128 1.00 78.69 173 CYS A CA 1
ATOM 1259 C C . CYS A 1 173 ? 22.989 0.988 -21.186 1.00 78.69 173 CYS A C 1
ATOM 1261 O O . CYS A 1 173 ? 22.995 1.280 -19.989 1.00 78.69 173 CYS A O 1
ATOM 1263 N N . PRO A 1 174 ? 22.202 0.015 -21.676 1.00 76.94 174 PRO A N 1
ATOM 1264 C CA . PRO A 1 174 ? 21.157 -0.638 -20.889 1.00 76.94 174 PRO A CA 1
ATOM 1265 C C . PRO A 1 174 ? 21.678 -1.650 -19.850 1.00 76.94 174 PRO A C 1
ATOM 1267 O O . PRO A 1 174 ? 20.911 -2.045 -18.977 1.00 76.94 174 PRO A O 1
ATOM 1270 N N . THR A 1 175 ? 22.966 -2.029 -19.867 1.00 74.44 175 THR A N 1
ATOM 1271 C CA . THR A 1 175 ? 23.564 -2.942 -18.861 1.00 74.44 175 THR A CA 1
ATOM 1272 C C . THR A 1 175 ? 23.545 -2.390 -17.440 1.00 74.44 175 THR A C 1
ATOM 1274 O O . THR A 1 175 ? 23.551 -3.160 -16.483 1.00 74.44 175 THR A O 1
ATOM 1277 N N . ASP A 1 176 ? 23.527 -1.066 -17.298 1.00 75.19 176 ASP A N 1
ATOM 1278 C CA . ASP A 1 176 ? 23.627 -0.391 -16.002 1.00 75.19 176 ASP A CA 1
ATOM 1279 C C . ASP A 1 176 ? 22.263 0.016 -15.427 1.00 75.19 176 ASP A C 1
ATOM 1281 O O . ASP A 1 176 ? 22.195 0.704 -14.405 1.00 75.19 176 ASP A O 1
ATOM 1285 N N . TYR A 1 177 ? 21.178 -0.322 -16.123 1.00 80.44 177 TYR A N 1
ATOM 1286 C CA . TYR A 1 177 ? 19.827 0.076 -15.758 1.00 80.44 177 TYR A CA 1
ATOM 1287 C C . TYR A 1 177 ? 19.136 -1.045 -14.980 1.00 80.44 177 TYR A C 1
ATOM 1289 O O . TYR A 1 177 ? 19.246 -2.226 -15.307 1.00 80.44 177 TYR A O 1
ATOM 1297 N N . GLY A 1 178 ? 18.391 -0.663 -13.945 1.00 82.56 178 GLY A N 1
ATOM 1298 C CA . GLY A 1 178 ? 17.439 -1.548 -13.284 1.00 82.56 178 GLY A CA 1
ATOM 1299 C C . GLY A 1 178 ? 16.126 -1.614 -14.062 1.00 82.56 178 GLY A C 1
ATOM 1300 O O . GLY A 1 178 ? 15.750 -0.652 -14.731 1.00 82.56 178 GLY A O 1
ATOM 1301 N N . PHE A 1 179 ? 15.410 -2.730 -13.947 1.00 84.88 179 PHE A N 1
ATOM 1302 C CA . PHE A 1 179 ? 14.048 -2.863 -14.462 1.00 84.88 179 PHE A CA 1
ATOM 1303 C C . PHE A 1 179 ? 13.039 -2.484 -13.379 1.00 84.88 179 PHE A C 1
ATOM 1305 O O . PHE A 1 179 ? 13.048 -3.062 -12.293 1.00 84.88 179 PHE A O 1
ATOM 1312 N N . GLU A 1 180 ? 12.146 -1.547 -13.688 1.00 85.31 180 GLU A N 1
ATOM 1313 C CA . GLU A 1 180 ? 10.993 -1.215 -12.854 1.00 85.31 180 GLU A CA 1
ATOM 1314 C C . GLU A 1 180 ? 9.715 -1.577 -13.620 1.00 85.31 180 GLU A C 1
ATOM 1316 O O . GLU A 1 180 ? 9.464 -1.079 -14.718 1.00 85.31 180 GLU A O 1
ATOM 1321 N N . VAL A 1 181 ? 8.908 -2.473 -13.047 1.00 86.62 181 VAL A N 1
ATOM 1322 C CA . VAL A 1 181 ? 7.592 -2.838 -13.583 1.00 86.62 181 VAL A CA 1
ATOM 1323 C C . VAL A 1 181 ? 6.538 -2.272 -12.648 1.00 86.62 181 VAL A C 1
ATOM 1325 O O . VAL A 1 181 ? 6.545 -2.567 -11.455 1.00 86.62 181 VAL A O 1
ATOM 1328 N N . THR A 1 182 ? 5.627 -1.469 -13.183 1.00 86.31 182 THR A N 1
ATOM 1329 C CA . THR A 1 182 ? 4.513 -0.879 -12.437 1.00 86.31 182 THR A CA 1
ATOM 1330 C C . THR A 1 182 ? 3.191 -1.421 -12.967 1.00 86.31 182 THR A C 1
ATOM 1332 O O . THR A 1 182 ? 2.943 -1.375 -14.170 1.00 86.31 182 THR A O 1
ATOM 1335 N N . GLY A 1 183 ? 2.342 -1.947 -12.088 1.00 83.50 183 GLY A N 1
ATOM 1336 C CA . GLY A 1 183 ? 1.004 -2.425 -12.451 1.00 83.50 183 GLY A CA 1
ATOM 1337 C C . GLY A 1 183 ? -0.019 -1.303 -12.597 1.00 83.50 183 GLY A C 1
ATOM 1338 O O . GLY A 1 183 ? 0.236 -0.146 -12.259 1.00 83.50 183 GLY A O 1
ATOM 1339 N N . ALA A 1 184 ? -1.215 -1.664 -13.060 1.00 75.81 184 ALA A N 1
ATOM 1340 C CA . ALA A 1 184 ? -2.374 -0.773 -13.149 1.00 75.81 184 ALA A CA 1
ATOM 1341 C C . ALA A 1 184 ? -2.768 -0.157 -11.797 1.00 75.81 184 ALA A C 1
ATOM 1343 O O . ALA A 1 184 ? -3.292 0.952 -11.739 1.00 75.81 184 ALA A O 1
ATOM 1344 N N . ASP A 1 185 ? -2.484 -0.877 -10.715 1.00 70.69 185 ASP A N 1
ATOM 1345 C CA . ASP A 1 185 ? -2.696 -0.466 -9.331 1.00 70.69 185 ASP A CA 1
ATOM 1346 C C . ASP A 1 185 ? -1.624 0.510 -8.813 1.00 70.69 185 ASP A C 1
ATOM 1348 O O . ASP A 1 185 ? -1.656 0.901 -7.648 1.00 70.69 185 ASP A O 1
ATOM 1352 N N . GLY A 1 186 ? -0.665 0.904 -9.658 1.00 76.38 186 GLY A N 1
ATOM 1353 C CA . GLY A 1 186 ? 0.444 1.784 -9.294 1.00 76.38 186 GLY A CA 1
ATOM 1354 C C . GLY A 1 186 ? 1.521 1.097 -8.454 1.00 76.38 186 GLY A C 1
ATOM 1355 O O . GLY A 1 186 ? 2.470 1.755 -8.022 1.00 76.38 186 GLY A O 1
ATOM 1356 N N . LYS A 1 187 ? 1.409 -0.216 -8.219 1.00 74.25 187 LYS A N 1
ATOM 1357 C CA . LYS A 1 187 ? 2.392 -0.957 -7.430 1.00 74.25 187 LYS A CA 1
ATOM 1358 C C . LYS A 1 187 ? 3.602 -1.314 -8.267 1.00 74.25 187 LYS A C 1
ATOM 1360 O O . LYS A 1 187 ? 3.483 -1.692 -9.431 1.00 74.25 187 LYS A O 1
ATOM 1365 N N . LYS A 1 188 ? 4.769 -1.220 -7.635 1.00 80.56 188 LYS A N 1
ATOM 1366 C CA . LYS A 1 188 ? 6.049 -1.606 -8.222 1.00 80.56 188 LYS A CA 1
ATOM 1367 C C . LYS A 1 188 ? 6.330 -3.067 -7.913 1.00 80.56 188 LYS A C 1
ATOM 1369 O O . LYS A 1 188 ? 6.354 -3.460 -6.749 1.00 80.56 188 LYS A O 1
ATOM 1374 N N . TYR A 1 189 ? 6.574 -3.849 -8.950 1.00 76.00 189 TYR A N 1
ATOM 1375 C CA . TYR A 1 189 ? 6.987 -5.236 -8.832 1.00 76.00 189 TYR A CA 1
ATOM 1376 C C . TYR A 1 189 ? 8.509 -5.294 -8.878 1.00 76.00 189 TYR A C 1
ATOM 1378 O O . TYR A 1 189 ? 9.140 -4.717 -9.767 1.00 76.00 189 TYR A O 1
ATOM 1386 N N . ALA A 1 190 ? 9.100 -5.996 -7.912 1.00 62.22 190 ALA A N 1
ATOM 1387 C CA . ALA A 1 190 ? 10.515 -6.320 -7.954 1.00 62.22 190 ALA A CA 1
ATOM 1388 C C . ALA A 1 190 ? 10.745 -7.306 -9.106 1.00 62.22 190 ALA A C 1
ATOM 1390 O O . ALA A 1 190 ? 10.502 -8.505 -8.972 1.00 62.22 190 ALA A O 1
ATOM 1391 N N . ALA A 1 191 ? 11.174 -6.793 -10.255 1.00 65.62 191 ALA A N 1
ATOM 1392 C CA . ALA A 1 191 ? 11.655 -7.624 -11.339 1.00 65.62 191 ALA A CA 1
ATOM 1393 C C . ALA A 1 191 ? 13.039 -8.149 -10.944 1.00 65.62 191 ALA A C 1
ATOM 1395 O O . ALA A 1 191 ? 13.956 -7.365 -10.692 1.00 65.62 191 ALA A O 1
ATOM 1396 N N . ALA A 1 192 ? 13.207 -9.470 -10.883 1.00 59.59 192 ALA A N 1
ATOM 1397 C CA . ALA A 1 192 ? 14.540 -10.056 -10.866 1.00 59.59 192 ALA A CA 1
ATOM 1398 C C . ALA A 1 192 ? 15.187 -9.692 -12.205 1.00 59.59 192 ALA A C 1
ATOM 1400 O O . ALA A 1 192 ? 14.851 -10.293 -13.219 1.00 59.59 192 ALA A O 1
ATOM 1401 N N . ALA A 1 193 ? 16.014 -8.644 -12.222 1.00 58.97 193 ALA A N 1
ATOM 1402 C CA . ALA A 1 193 ? 16.569 -8.104 -13.453 1.00 58.97 193 ALA A CA 1
ATOM 1403 C C . ALA A 1 193 ? 17.371 -9.205 -14.168 1.00 58.97 193 ALA A C 1
ATOM 1405 O O . ALA A 1 193 ? 18.418 -9.615 -13.649 1.00 58.97 193 ALA A O 1
ATOM 1406 N N . PRO A 1 194 ? 16.922 -9.705 -15.335 1.00 61.66 194 PRO A N 1
ATOM 1407 C CA . PRO A 1 194 ? 17.793 -10.528 -16.150 1.00 61.66 194 PRO A CA 1
ATOM 1408 C C . PRO A 1 194 ? 18.992 -9.659 -16.528 1.00 61.66 194 PRO A C 1
ATOM 1410 O O . PRO A 1 194 ? 18.833 -8.524 -16.986 1.00 61.66 194 PRO A O 1
ATOM 1413 N N . ARG A 1 195 ? 20.207 -10.165 -16.299 1.00 62.56 195 ARG A N 1
ATOM 1414 C CA . ARG A 1 195 ? 21.405 -9.507 -16.822 1.00 62.56 195 ARG A CA 1
ATOM 1415 C C . ARG A 1 195 ? 21.280 -9.493 -18.342 1.00 62.56 195 ARG A C 1
ATOM 1417 O O . ARG A 1 195 ? 21.370 -10.542 -18.973 1.00 62.56 195 ARG A O 1
ATOM 1424 N N . LEU A 1 196 ? 21.039 -8.312 -18.904 1.00 70.88 196 LEU A N 1
ATOM 1425 C CA . LEU A 1 196 ? 21.071 -8.091 -20.343 1.00 70.88 196 LEU A CA 1
ATOM 1426 C C . LEU A 1 196 ? 22.495 -8.388 -20.817 1.00 70.88 196 LEU A C 1
ATOM 1428 O O . LEU A 1 196 ? 23.423 -7.639 -20.515 1.00 70.88 196 LEU A O 1
ATOM 1432 N N . SER A 1 197 ? 22.668 -9.500 -21.524 1.00 64.94 197 SER A N 1
ATOM 1433 C CA . SER A 1 197 ? 23.865 -9.724 -22.328 1.00 64.94 197 SER A CA 1
ATOM 1434 C C . SER A 1 197 ? 23.615 -9.060 -23.676 1.00 64.94 197 SER A C 1
ATOM 1436 O O . SER A 1 197 ? 22.675 -9.420 -24.382 1.00 64.94 197 SER A O 1
ATOM 1438 N N . LEU A 1 198 ? 24.394 -8.027 -23.986 1.00 68.69 198 LEU A N 1
ATOM 1439 C CA . LEU A 1 198 ? 24.390 -7.423 -25.312 1.00 68.69 198 LEU A CA 1
ATOM 1440 C C . LEU A 1 198 ? 25.440 -8.139 -26.165 1.00 68.69 198 LEU A C 1
ATOM 1442 O O . LEU A 1 198 ? 26.586 -8.227 -25.728 1.00 68.69 198 LEU A O 1
ATOM 1446 N N . PRO A 1 199 ? 25.066 -8.658 -27.340 1.00 66.12 199 PRO A N 1
ATOM 1447 C CA . PRO A 1 199 ? 26.024 -9.030 -28.373 1.00 66.12 199 PRO A CA 1
ATOM 1448 C C . PRO A 1 199 ? 26.974 -7.875 -28.745 1.00 66.12 199 PRO A C 1
ATOM 1450 O O . PRO A 1 199 ? 26.615 -6.697 -28.665 1.00 66.12 199 PRO A O 1
ATOM 1453 N N . ASP A 1 200 ? 28.198 -8.226 -29.146 1.00 61.31 200 ASP A N 1
ATOM 1454 C CA . ASP A 1 200 ? 29.316 -7.293 -29.369 1.00 61.31 200 ASP A CA 1
ATOM 1455 C C . ASP A 1 200 ? 29.118 -6.327 -30.564 1.00 61.31 200 ASP A C 1
ATOM 1457 O O . ASP A 1 200 ? 29.904 -5.402 -30.757 1.00 61.31 200 ASP A O 1
ATOM 1461 N N . ASP A 1 201 ? 28.072 -6.506 -31.378 1.00 57.50 201 ASP A N 1
ATOM 1462 C CA . ASP A 1 201 ? 27.849 -5.819 -32.659 1.00 57.50 201 ASP A CA 1
ATOM 1463 C C . ASP A 1 201 ? 26.787 -4.699 -32.614 1.00 57.50 201 ASP A C 1
ATOM 1465 O O . ASP A 1 201 ? 26.252 -4.276 -33.642 1.00 57.50 201 ASP A O 1
ATOM 1469 N N . HIS A 1 202 ? 26.452 -4.189 -31.428 1.00 60.53 202 HIS A N 1
ATOM 1470 C CA . HIS A 1 202 ? 25.260 -3.358 -31.255 1.00 60.53 202 HIS A CA 1
ATOM 1471 C C . HIS A 1 202 ? 25.467 -1.839 -31.293 1.00 60.53 202 HIS A C 1
ATOM 1473 O O . HIS A 1 202 ? 26.483 -1.284 -30.888 1.00 60.53 202 HIS A O 1
ATOM 1479 N N . LYS A 1 203 ? 24.404 -1.134 -31.714 1.00 63.06 203 LYS A N 1
ATOM 1480 C CA . LYS A 1 203 ? 24.302 0.341 -31.798 1.00 63.06 203 LYS A CA 1
ATOM 1481 C C . LYS A 1 203 ? 24.355 1.065 -30.444 1.00 63.06 203 LYS A C 1
ATOM 1483 O O . LYS A 1 203 ? 24.304 2.297 -30.402 1.00 63.06 203 LYS A O 1
ATOM 1488 N N . TRP A 1 204 ? 24.406 0.329 -29.340 1.00 66.38 204 TRP A N 1
ATOM 1489 C CA . TRP A 1 204 ? 24.477 0.892 -28.001 1.00 66.38 204 TRP A CA 1
ATOM 1490 C C . TRP A 1 204 ? 25.914 1.317 -27.698 1.00 66.38 204 TRP A C 1
ATOM 1492 O O . TRP A 1 204 ? 26.833 0.506 -27.729 1.00 66.38 204 TRP A O 1
ATOM 1502 N N . LYS A 1 205 ? 26.120 2.597 -27.375 1.00 62.06 205 LYS A N 1
ATOM 1503 C CA . LYS A 1 205 ? 27.419 3.096 -26.909 1.00 62.06 205 LYS A CA 1
ATOM 1504 C C . LYS A 1 205 ? 27.624 2.709 -25.448 1.00 62.06 205 LYS A C 1
ATOM 1506 O O . LYS A 1 205 ? 27.424 3.522 -24.547 1.00 62.06 205 LYS A O 1
ATOM 1511 N N . CYS A 1 206 ? 27.977 1.455 -25.218 1.00 63.94 206 CYS A N 1
ATOM 1512 C CA . CYS A 1 206 ? 28.397 0.992 -23.908 1.00 63.94 206 CYS A CA 1
ATOM 1513 C C . CYS A 1 206 ? 29.893 1.272 -23.723 1.00 63.94 206 CYS A C 1
ATOM 1515 O O . CYS A 1 206 ? 30.668 1.005 -24.642 1.00 63.94 206 CYS A O 1
ATOM 1517 N N . PRO A 1 207 ? 30.320 1.844 -22.582 1.00 60.69 207 PRO A N 1
ATOM 1518 C CA . PRO A 1 207 ? 31.736 1.856 -22.251 1.00 60.69 207 PRO A CA 1
ATOM 1519 C C . PRO A 1 207 ? 32.213 0.404 -22.211 1.00 60.69 207 PRO A C 1
ATOM 1521 O O . PRO A 1 207 ? 31.553 -0.445 -21.612 1.00 60.69 207 PRO A O 1
ATOM 1524 N N . GLU A 1 208 ? 33.322 0.125 -22.891 1.00 56.16 208 GLU A N 1
ATOM 1525 C CA . GLU A 1 208 ? 33.946 -1.194 -22.895 1.00 56.16 208 GLU A CA 1
ATOM 1526 C C . GLU A 1 208 ? 34.195 -1.592 -21.436 1.00 56.16 208 GLU A C 1
ATOM 1528 O O . GLU A 1 208 ? 34.928 -0.916 -20.707 1.00 56.16 208 GLU A O 1
ATOM 1533 N N . LEU A 1 209 ? 33.478 -2.618 -20.965 1.00 56.03 209 LEU A N 1
ATOM 1534 C CA . LEU A 1 209 ? 33.651 -3.118 -19.608 1.00 56.03 209 LEU A CA 1
ATOM 1535 C C . LEU A 1 209 ? 35.123 -3.523 -19.465 1.00 56.03 209 LEU A C 1
ATOM 1537 O O . LEU A 1 209 ? 35.644 -4.187 -20.365 1.00 56.03 209 LEU A O 1
ATOM 1541 N N . PRO A 1 210 ? 35.815 -3.141 -18.374 1.00 51.69 210 PRO A N 1
ATOM 1542 C CA . PRO A 1 210 ? 37.197 -3.545 -18.181 1.00 51.69 210 PRO A CA 1
ATOM 1543 C C . PRO A 1 210 ? 37.251 -5.066 -18.272 1.00 51.69 210 PRO A C 1
ATOM 1545 O O . PRO A 1 210 ? 36.530 -5.748 -17.539 1.00 51.69 210 PRO A O 1
ATOM 1548 N N . ALA A 1 211 ? 38.055 -5.574 -19.212 1.00 48.19 211 ALA A N 1
ATOM 1549 C CA . ALA A 1 211 ? 38.216 -6.998 -19.449 1.00 48.19 211 ALA A CA 1
ATOM 1550 C C . ALA A 1 211 ? 38.388 -7.695 -18.099 1.00 48.19 211 ALA A C 1
ATOM 1552 O O . ALA A 1 211 ? 39.330 -7.404 -17.356 1.00 48.19 211 ALA A O 1
ATOM 1553 N N . VAL A 1 212 ? 37.439 -8.563 -17.746 1.00 50.69 212 VAL A N 1
ATOM 1554 C CA . VAL A 1 212 ? 37.517 -9.336 -16.511 1.00 50.69 212 VAL A CA 1
ATOM 1555 C C . VAL A 1 212 ? 38.724 -10.252 -16.670 1.00 50.69 212 VAL A C 1
ATOM 1557 O O . VAL A 1 212 ? 38.670 -11.269 -17.360 1.00 50.69 212 VAL A O 1
ATOM 1560 N N . ALA A 1 213 ? 39.853 -9.841 -16.099 1.00 47.53 213 ALA A N 1
ATOM 1561 C CA . ALA A 1 213 ? 41.085 -10.602 -16.117 1.00 47.53 213 ALA A CA 1
ATOM 1562 C C . ALA A 1 213 ? 40.855 -11.907 -15.341 1.00 47.53 213 ALA A C 1
ATOM 1564 O O . ALA A 1 213 ? 40.908 -11.924 -14.115 1.00 47.53 213 ALA A O 1
ATOM 1565 N N . GLY A 1 214 ? 40.566 -12.992 -16.061 1.00 52.09 214 GLY A N 1
ATOM 1566 C CA . GLY A 1 214 ? 40.520 -14.338 -15.493 1.00 52.09 214 GLY A CA 1
ATOM 1567 C C . GLY A 1 214 ? 39.198 -15.080 -15.665 1.00 52.09 214 GLY A C 1
ATOM 1568 O O . GLY A 1 214 ? 38.575 -15.469 -14.685 1.00 52.09 214 GLY A O 1
ATOM 1569 N N . SER A 1 215 ? 38.821 -15.398 -16.902 1.00 42.88 215 SER A N 1
ATOM 1570 C CA . SER A 1 215 ? 38.131 -16.666 -17.164 1.00 42.88 215 SER A CA 1
ATOM 1571 C C . SER A 1 215 ? 38.881 -17.412 -18.262 1.00 42.88 215 SER A C 1
ATOM 1573 O O . SER A 1 215 ? 38.503 -17.410 -19.431 1.00 42.88 215 SER A O 1
ATOM 1575 N N . SER A 1 216 ? 40.004 -18.026 -17.891 1.00 43.50 216 SER A N 1
ATOM 1576 C CA . SER A 1 216 ? 40.592 -19.083 -18.705 1.00 43.50 216 SER A CA 1
ATOM 1577 C C . SER A 1 216 ? 39.614 -20.255 -18.709 1.00 43.50 216 SER A C 1
ATOM 1579 O O . SER A 1 216 ? 39.521 -20.995 -17.728 1.00 43.50 216 SER A O 1
ATOM 1581 N N . SER A 1 217 ? 38.861 -20.399 -19.795 1.00 42.19 217 SER A N 1
ATOM 1582 C CA . SER A 1 217 ? 38.155 -21.635 -20.116 1.00 42.19 217 SER A CA 1
ATOM 1583 C C . SER A 1 217 ? 39.146 -22.802 -20.015 1.00 42.19 217 SER A C 1
ATOM 1585 O O . SER A 1 217 ? 40.208 -22.731 -20.641 1.00 42.19 217 SER A O 1
ATOM 1587 N N . PRO A 1 218 ? 38.868 -23.866 -19.244 1.00 45.25 218 PRO A N 1
ATOM 1588 C CA . PRO A 1 218 ? 39.696 -25.056 -19.298 1.00 45.25 218 PRO A CA 1
ATOM 1589 C C . PRO A 1 218 ? 39.519 -25.688 -20.680 1.00 45.25 218 PRO A C 1
ATOM 1591 O O . PRO A 1 218 ? 38.449 -26.185 -21.027 1.00 45.25 218 PRO A O 1
ATOM 1594 N N . THR A 1 219 ? 40.582 -25.636 -21.478 1.00 49.91 219 THR A N 1
ATOM 1595 C CA . THR A 1 219 ? 40.762 -26.466 -22.669 1.00 49.91 219 THR A CA 1
ATOM 1596 C C . THR A 1 219 ? 40.456 -27.922 -22.297 1.00 49.91 219 THR A C 1
ATOM 1598 O O . THR A 1 219 ? 41.075 -28.430 -21.359 1.00 49.91 219 THR A O 1
ATOM 1601 N N . PRO A 1 220 ? 39.536 -28.619 -22.986 1.00 48.50 220 PRO A N 1
ATOM 1602 C CA . PRO A 1 220 ? 39.306 -30.033 -22.737 1.00 48.50 220 PRO A CA 1
ATOM 1603 C C . PRO A 1 220 ? 40.541 -30.808 -23.204 1.00 48.50 220 PRO A C 1
ATOM 1605 O O . PRO A 1 220 ? 40.811 -30.948 -24.397 1.00 48.50 220 PRO A O 1
ATOM 1608 N N . SER A 1 221 ? 41.335 -31.272 -22.246 1.00 50.03 221 SER A N 1
ATOM 1609 C CA . SER A 1 221 ? 42.471 -32.151 -22.471 1.00 50.03 221 SER A CA 1
ATOM 1610 C C . SER A 1 221 ? 41.989 -33.569 -22.794 1.00 50.03 221 SER A C 1
ATOM 1612 O O . SER A 1 221 ? 41.365 -34.234 -21.976 1.00 50.03 221 SER A O 1
ATOM 1614 N N . GLY A 1 222 ? 42.353 -34.045 -23.986 1.00 50.34 222 GLY A N 1
ATOM 1615 C CA . GLY A 1 222 ? 42.681 -35.453 -24.222 1.00 50.34 222 GLY A CA 1
ATOM 1616 C C . GLY A 1 222 ? 41.520 -36.420 -24.453 1.00 50.34 222 GLY A C 1
ATOM 1617 O O . GLY A 1 222 ? 41.221 -37.255 -23.606 1.00 50.34 222 GLY A O 1
ATOM 1618 N N . GLN A 1 223 ? 40.973 -36.424 -25.671 1.00 49.50 223 GLN A N 1
ATOM 1619 C CA . GLN A 1 223 ? 40.433 -37.651 -26.264 1.00 49.50 223 GLN A CA 1
ATOM 1620 C C . GLN A 1 223 ? 41.592 -38.631 -26.504 1.00 49.50 223 GLN A C 1
ATOM 1622 O O . GLN A 1 223 ? 42.447 -38.403 -27.359 1.00 49.50 223 GLN A O 1
ATOM 1627 N N . ALA A 1 224 ? 41.629 -39.718 -25.734 1.00 50.38 224 ALA A N 1
ATOM 1628 C CA . ALA A 1 224 ? 42.486 -40.864 -26.002 1.00 50.38 224 ALA A CA 1
ATOM 1629 C C . ALA A 1 224 ? 41.946 -41.635 -27.218 1.00 50.38 224 ALA A C 1
ATOM 1631 O O . ALA A 1 224 ? 40.789 -42.057 -27.240 1.00 50.38 224 ALA A O 1
ATOM 1632 N N . ALA A 1 225 ? 42.789 -41.802 -28.236 1.00 57.31 225 ALA A N 1
ATOM 1633 C CA . ALA A 1 225 ? 42.505 -42.609 -29.415 1.00 57.31 225 ALA A CA 1
ATOM 1634 C C . ALA A 1 225 ? 42.537 -44.119 -29.085 1.00 57.31 225 ALA A C 1
ATOM 1636 O O . ALA A 1 225 ? 43.413 -44.553 -28.333 1.00 57.31 225 ALA A O 1
ATOM 1637 N N . PRO A 1 226 ? 41.653 -44.946 -29.673 1.00 59.00 226 PRO A N 1
ATOM 1638 C CA . PRO A 1 226 ? 41.763 -46.398 -29.616 1.00 59.00 226 PRO A CA 1
ATOM 1639 C C . PRO A 1 226 ? 42.698 -46.892 -30.734 1.00 59.00 226 PRO A C 1
ATOM 1641 O O . PRO A 1 226 ? 42.434 -46.677 -31.915 1.00 59.00 226 PRO A O 1
ATOM 1644 N N . GLY A 1 227 ? 43.802 -47.547 -30.366 1.00 52.72 227 GLY A N 1
ATOM 1645 C CA . GLY A 1 227 ? 44.800 -48.070 -31.302 1.00 52.72 227 GLY A CA 1
ATOM 1646 C C . GLY A 1 227 ? 45.019 -49.578 -31.169 1.00 52.72 227 GLY A C 1
ATOM 1647 O O . GLY A 1 227 ? 45.690 -50.020 -30.247 1.00 52.72 227 GLY A O 1
ATOM 1648 N N . ASN A 1 228 ? 44.485 -50.319 -32.144 1.00 52.28 228 ASN A N 1
ATOM 1649 C CA . ASN A 1 228 ? 44.957 -51.594 -32.705 1.00 52.28 228 ASN A CA 1
ATOM 1650 C C . ASN A 1 228 ? 45.310 -52.775 -31.780 1.00 52.28 228 ASN A C 1
ATOM 1652 O O . ASN A 1 228 ? 46.449 -52.941 -31.352 1.00 52.28 228 ASN A O 1
ATOM 1656 N N . GLY A 1 229 ? 44.373 -53.725 -31.685 1.00 49.72 229 GLY A N 1
ATOM 1657 C CA . GLY A 1 229 ? 44.673 -55.145 -31.487 1.00 49.72 229 GLY A CA 1
ATOM 1658 C C . GLY A 1 229 ? 44.519 -55.907 -32.805 1.00 49.72 229 GLY A C 1
ATOM 1659 O O . GLY A 1 229 ? 43.401 -56.213 -33.211 1.00 49.72 229 GLY A O 1
ATOM 1660 N N . ALA A 1 230 ? 45.635 -56.206 -33.473 1.00 59.03 230 ALA A N 1
ATOM 1661 C CA . ALA A 1 230 ? 45.697 -57.105 -34.621 1.00 59.03 230 ALA A CA 1
ATOM 1662 C C . ALA A 1 230 ? 46.310 -58.457 -34.206 1.00 59.03 230 ALA A C 1
ATOM 1664 O O . ALA A 1 230 ? 47.444 -58.501 -33.744 1.00 59.03 230 ALA A O 1
ATOM 1665 N N . ALA A 1 231 ? 45.519 -59.518 -34.405 1.00 58.69 231 ALA A N 1
ATOM 1666 C CA . ALA A 1 231 ? 45.854 -60.894 -34.799 1.00 58.69 231 ALA A CA 1
ATOM 1667 C C . ALA A 1 231 ? 47.081 -61.625 -34.204 1.00 58.69 231 ALA A C 1
ATOM 1669 O O . ALA A 1 231 ? 48.220 -61.235 -34.446 1.00 58.69 231 ALA A O 1
ATOM 1670 N N . ARG A 1 232 ? 46.851 -62.844 -33.682 1.00 50.53 232 ARG A N 1
ATOM 1671 C CA . ARG A 1 232 ? 47.465 -64.090 -34.199 1.00 50.53 232 ARG A CA 1
ATOM 1672 C C . ARG A 1 232 ? 46.911 -65.352 -33.515 1.00 50.53 232 ARG A C 1
ATOM 1674 O O . ARG A 1 232 ? 46.958 -65.431 -32.298 1.00 50.53 232 ARG A O 1
ATOM 1681 N N . GLN A 1 233 ? 46.462 -66.266 -34.386 1.00 58.56 233 GLN A N 1
ATOM 1682 C CA . GLN A 1 233 ? 46.547 -67.741 -34.375 1.00 58.56 233 GLN A CA 1
ATOM 1683 C C . GLN A 1 233 ? 46.101 -68.519 -33.136 1.00 58.56 233 GLN A C 1
ATOM 1685 O O . GLN A 1 233 ? 46.763 -68.415 -32.086 1.00 58.56 233 GLN A O 1
#